Protein AF-A0A7S1AWU4-F1 (afdb_monomer)

Radius of gyration: 25.09 Å; Cα contacts (8 Å, |Δi|>4): 301; chains: 1; bounding box: 67×55×58 Å

Mean predicted aligned error: 9.2 Å

Secondary structure (DSSP, 8-state):
--PPPPSS---EEEEEE-S-SS---HHHHHHH--BB-PPPSSPPSB-SSSEEEEEETTEEEEEEETTEEEE--EEEEEETT-S-EEEPPPB----TTSTTHHHHHHHHHHHHHHHHHHSTTHHHHHHHHHHHHHT-SS--HHHHHHHHHHHHHSEETTEESS-STT-HHHHHHHHHTSTTTTT---GGGGGG---PPPHHHHHHHHHHHTT---TT-

Solvent-accessible surface area (backbone atoms only — not comparable to full-atom values): 12608 Å² total; per-residue (Å²): 136,90,68,82,78,77,93,77,90,67,58,78,45,77,50,75,44,64,68,52,97,62,94,66,54,63,66,56,45,69,74,70,44,43,33,37,41,75,86,72,91,65,75,73,68,42,66,88,61,74,44,28,33,29,57,56,98,88,41,64,44,35,39,33,48,92,92,43,40,27,29,39,56,40,46,40,41,34,36,66,99,48,95,63,67,47,66,69,73,56,43,38,64,83,48,88,83,45,96,57,26,71,62,30,46,56,49,27,54,52,53,44,52,52,52,55,61,69,33,85,61,38,38,46,54,51,27,47,55,50,39,44,75,74,62,20,64,45,70,52,75,66,56,32,50,52,19,20,46,8,17,53,47,1,32,40,96,92,44,72,62,82,55,38,72,70,24,60,66,14,23,51,50,36,47,64,68,29,56,78,58,68,68,74,46,56,85,84,43,59,84,38,60,56,58,79,78,52,70,67,60,52,50,52,51,49,40,57,75,68,65,66,71,70,92,88,113

pLDDT: mean 86.57, std 9.68, range [37.72, 96.62]

Nearest PDB structures (foldseek):
  7zf2-assembly1_F  TM=3.593E-01  e=5.712E+00  Mycobacterium tuberculosis
  7q4u-assembly1_F  TM=3.335E-01  e=6.454E+00  Mycobacterium tuberculosis H37Rv

Foldseek 3Di:
DPDDDDDDDWDKDKDKDFQDQDQDDPVCCLVRFLEFDDPDPDDFPADPDQKTFDDDPRGTQWIDHPNTITGRMWMWMDTPPDPDIDTDQRDHQDDPPDPCNVVSVVVSVVSNVVCVLPPLCNLLVVLLVVLLVPAFVADDPVLSVQLSVCQQQCDDPHDHHPRHHRNPVSNVCSSCVPCLRVVVDPPVSVVGHDHDDDPVNVVVVVCVVVVPDDPVD

Sequence (217 aa):
NDGAPSQGIYTLSVTTEPAFDALPDASSVLEHLTIGASPPKSNCSLCDGEVKAFSEAGVFSIFEVNGTFYRNVESRARLTGVPNSFRNPPVYVKDTEDLHAGNQATREVATLLDHLFRHPNTPVFVAKRLIQRLVTSNPSPGYIRAVGQAFRSGQYNGTVYSGSYGDLGATIAAILLHPEAQGSASAEHAMYNGALREPMVKVIHMMRAMEYKDALA

Organism: Noctiluca scintillans (NCBI:txid2966)

InterPro domains:
  IPR014917 Protein of unknown function DUF1800 [PF08811] (103-210)

Structure (mmCIF, N/CA/C/O backbone):
data_AF-A0A7S1AWU4-F1
#
_entry.id   AF-A0A7S1AWU4-F1
#
loop_
_atom_site.group_PDB
_atom_site.id
_atom_site.type_symbol
_atom_site.label_atom_id
_atom_site.label_alt_id
_atom_site.label_comp_id
_atom_site.label_asym_id
_atom_site.label_entity_id
_atom_site.label_seq_id
_atom_site.pdbx_PDB_ins_code
_atom_site.Cartn_x
_atom_site.Cartn_y
_atom_site.Cartn_z
_atom_site.occupancy
_atom_site.B_iso_or_equiv
_atom_site.auth_seq_id
_atom_site.auth_comp_id
_atom_site.auth_asym_id
_atom_site.auth_atom_id
_atom_site.pdbx_PDB_model_num
ATOM 1 N N . ASN A 1 1 ? 1.551 19.479 -3.569 1.00 37.72 1 ASN A N 1
ATOM 2 C CA . ASN A 1 1 ? 2.863 19.988 -3.109 1.00 37.72 1 ASN A CA 1
ATOM 3 C C . ASN A 1 1 ? 3.374 18.975 -2.107 1.00 37.72 1 ASN A C 1
ATOM 5 O O . ASN A 1 1 ? 3.207 19.167 -0.913 1.00 37.72 1 ASN A O 1
ATOM 9 N N . ASP A 1 2 ? 3.921 17.867 -2.606 1.00 46.41 2 ASP A N 1
ATOM 10 C CA . ASP A 1 2 ? 4.127 16.635 -1.822 1.00 46.41 2 ASP A CA 1
ATOM 11 C C . ASP A 1 2 ? 5.613 16.449 -1.470 1.00 46.41 2 ASP A C 1
ATOM 13 O O . ASP A 1 2 ? 6.142 15.339 -1.449 1.00 46.41 2 ASP A O 1
ATOM 17 N N . GLY A 1 3 ? 6.319 17.565 -1.272 1.00 58.78 3 GLY A N 1
ATOM 18 C CA . GLY A 1 3 ? 7.721 17.564 -0.869 1.00 58.78 3 GLY A CA 1
ATOM 19 C C . GLY A 1 3 ? 7.871 17.249 0.617 1.00 58.78 3 GLY A C 1
ATOM 20 O O . GLY A 1 3 ? 6.981 17.543 1.416 1.00 58.78 3 GLY A O 1
ATOM 21 N N . ALA A 1 4 ? 9.015 16.675 0.995 1.00 67.06 4 ALA A N 1
ATOM 22 C CA . ALA A 1 4 ? 9.383 16.578 2.402 1.00 67.06 4 ALA A CA 1
ATOM 23 C C . ALA A 1 4 ? 9.403 17.991 3.024 1.00 67.06 4 ALA A C 1
ATOM 25 O O . ALA A 1 4 ? 9.870 18.928 2.365 1.00 67.06 4 ALA A O 1
ATOM 26 N N . PRO A 1 5 ? 8.892 18.172 4.256 1.00 73.12 5 PRO A N 1
ATOM 27 C CA . PRO A 1 5 ? 8.985 19.455 4.941 1.00 73.12 5 PRO A CA 1
ATOM 28 C C . PRO A 1 5 ? 10.458 19.861 5.111 1.00 73.12 5 PRO A C 1
ATOM 30 O O . PRO A 1 5 ? 11.349 19.008 5.139 1.00 73.12 5 PRO A O 1
ATOM 33 N N . SER A 1 6 ? 10.720 21.166 5.219 1.00 81.62 6 SER A N 1
ATOM 34 C CA . SER A 1 6 ? 12.061 21.679 5.517 1.00 81.62 6 SER A CA 1
ATOM 35 C C . SER A 1 6 ? 12.614 21.038 6.791 1.00 81.62 6 SER A C 1
ATOM 37 O O . SER A 1 6 ? 11.873 20.767 7.730 1.00 81.62 6 SER A O 1
ATOM 39 N N . GLN A 1 7 ? 13.922 20.814 6.862 1.00 83.06 7 GLN A N 1
ATOM 40 C CA . GLN A 1 7 ? 14.524 20.303 8.090 1.00 83.06 7 GLN A CA 1
ATOM 41 C C . GLN A 1 7 ? 14.285 21.296 9.241 1.00 83.06 7 GLN A C 1
ATOM 43 O O . GLN A 1 7 ? 14.592 22.479 9.114 1.00 83.06 7 GLN A O 1
ATOM 48 N N . GLY A 1 8 ? 13.728 20.824 10.358 1.00 86.19 8 GLY A N 1
ATOM 49 C CA . GLY A 1 8 ? 13.376 21.682 11.486 1.00 86.19 8 GLY A CA 1
ATOM 50 C C . GLY A 1 8 ? 12.692 20.931 12.625 1.00 86.19 8 GLY A C 1
ATOM 51 O O . GLY A 1 8 ? 12.428 19.731 12.529 1.00 86.19 8 GLY A O 1
ATOM 52 N N . ILE A 1 9 ? 12.420 21.651 13.714 1.00 86.12 9 ILE A N 1
ATOM 53 C CA . ILE A 1 9 ? 11.651 21.153 14.858 1.00 86.12 9 ILE A CA 1
ATOM 54 C C . ILE A 1 9 ? 10.185 21.515 14.631 1.00 86.12 9 ILE A C 1
ATOM 56 O O . ILE A 1 9 ? 9.857 22.679 14.415 1.00 86.12 9 ILE A O 1
ATOM 60 N N . TYR A 1 10 ? 9.313 20.515 14.712 1.00 86.38 10 TYR A N 1
ATOM 61 C CA . TYR A 1 10 ? 7.875 20.671 14.534 1.00 86.38 10 TYR A CA 1
ATOM 62 C C . TYR A 1 10 ? 7.146 20.269 15.811 1.00 86.38 10 TYR A C 1
ATOM 64 O O . TYR A 1 10 ? 7.436 19.226 16.397 1.00 86.38 10 TYR A O 1
ATOM 72 N N . THR A 1 11 ? 6.177 21.078 16.236 1.00 89.50 11 THR A N 1
ATOM 73 C CA . THR A 1 11 ? 5.289 20.716 17.344 1.00 89.50 11 THR A CA 1
ATOM 74 C C . THR A 1 11 ? 4.239 19.726 16.851 1.00 89.50 11 THR A C 1
ATOM 76 O O . THR A 1 11 ? 3.590 19.961 15.830 1.00 89.50 11 THR A O 1
ATOM 79 N N . LEU A 1 12 ? 4.072 18.621 17.577 1.00 88.69 12 LEU A N 1
ATOM 80 C CA . LEU A 1 12 ? 3.041 17.623 17.313 1.00 88.69 12 LEU A CA 1
ATOM 81 C C . LEU A 1 12 ? 1.775 17.961 18.106 1.00 88.69 12 LEU A C 1
ATOM 83 O O . LEU A 1 12 ? 1.833 18.150 19.318 1.00 88.69 12 LEU A O 1
ATOM 87 N N . SER A 1 13 ? 0.633 17.986 17.427 1.00 88.94 13 SER A N 1
ATOM 88 C CA . SER A 1 13 ? -0.696 18.054 18.038 1.00 88.94 13 SER A CA 1
ATOM 89 C C . SER A 1 13 ? -1.460 16.770 17.725 1.00 88.94 13 SER A C 1
ATOM 91 O O . SER A 1 13 ? -1.401 16.273 16.600 1.00 88.94 13 SER A O 1
ATOM 93 N N . VAL A 1 14 ? -2.151 16.208 18.716 1.00 89.00 14 VAL A N 1
ATOM 94 C CA . VAL A 1 14 ? -2.973 15.004 18.545 1.00 89.00 14 VAL A CA 1
ATOM 95 C C . VAL A 1 14 ? -4.411 15.364 18.881 1.00 89.00 14 VAL A C 1
ATOM 97 O O . VAL A 1 14 ? -4.702 15.733 20.016 1.00 89.00 14 VAL A O 1
ATOM 100 N N . THR A 1 15 ? -5.301 15.261 17.899 1.00 89.88 15 THR A N 1
ATOM 101 C CA . THR A 1 15 ? -6.748 15.400 18.101 1.00 89.88 15 THR A CA 1
ATOM 102 C C . THR A 1 15 ? -7.384 14.019 18.098 1.00 89.88 15 THR A C 1
ATOM 104 O O . THR A 1 15 ? -6.947 13.141 17.354 1.00 89.88 15 THR A O 1
ATOM 107 N N . THR A 1 16 ? -8.370 13.801 18.967 1.00 89.81 16 THR A N 1
ATOM 108 C CA . THR A 1 16 ? -9.115 12.540 19.068 1.00 89.81 16 THR A CA 1
ATOM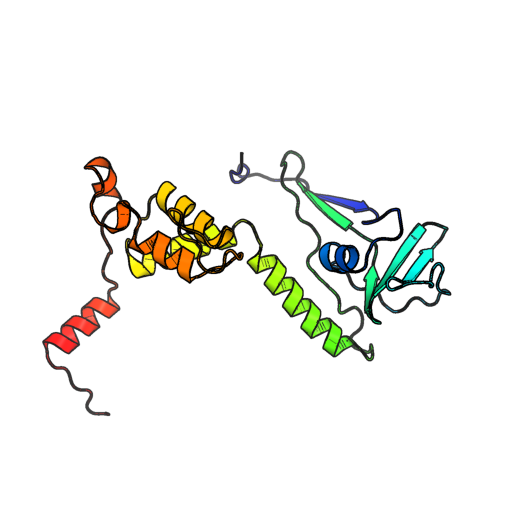 109 C C . THR A 1 16 ? -10.598 12.856 18.995 1.00 89.81 16 THR A C 1
ATOM 111 O O . THR A 1 16 ? -11.101 13.593 19.838 1.00 89.81 16 THR A O 1
ATOM 114 N N . GLU A 1 17 ? -11.269 12.316 17.986 1.00 90.50 17 GLU A N 1
ATOM 115 C CA . GLU A 1 17 ? -12.674 12.578 17.660 1.00 90.50 17 GLU A CA 1
ATOM 116 C C . GLU A 1 17 ? -13.379 11.242 17.353 1.00 90.50 17 GLU A C 1
ATOM 118 O O . GLU A 1 17 ? -12.697 10.258 17.033 1.00 90.50 17 GLU A O 1
ATOM 123 N N . PRO A 1 18 ? -14.714 11.148 17.485 1.00 90.31 18 PRO A N 1
ATOM 124 C CA . PRO A 1 18 ? -15.446 9.981 17.003 1.00 90.31 18 PRO A CA 1
ATOM 125 C C . PRO A 1 18 ? -15.285 9.856 15.484 1.00 90.31 18 PRO A C 1
ATOM 127 O O . PRO A 1 18 ? -15.273 10.851 14.765 1.00 90.31 18 PRO A O 1
ATOM 130 N N . ALA A 1 19 ? -15.134 8.628 14.988 1.00 89.94 19 ALA A N 1
ATOM 131 C CA . ALA A 1 19 ? -15.022 8.388 13.549 1.00 89.94 19 ALA A CA 1
ATOM 132 C C . ALA A 1 19 ? -16.390 8.456 12.847 1.00 89.94 19 ALA A C 1
ATOM 134 O O . ALA A 1 19 ? -16.461 8.799 11.670 1.00 89.94 19 ALA A O 1
ATOM 135 N N . PHE A 1 20 ? -17.464 8.140 13.574 1.00 92.00 20 PHE A N 1
ATOM 136 C CA . PHE A 1 20 ? -18.841 8.191 13.098 1.00 92.00 20 PHE A CA 1
ATOM 137 C C . PHE A 1 20 ? -19.762 8.824 14.141 1.00 92.00 20 PHE A C 1
ATOM 139 O O . PHE A 1 20 ? -19.743 8.431 15.308 1.00 92.00 20 PHE A O 1
ATOM 146 N N . ASP A 1 21 ? -20.619 9.745 13.703 1.00 89.38 21 ASP A N 1
ATOM 147 C CA . ASP A 1 21 ? -21.666 10.350 14.541 1.00 89.38 21 ASP A CA 1
ATOM 148 C C . ASP A 1 21 ? -23.005 9.591 14.461 1.00 89.38 21 ASP A C 1
ATOM 150 O O . ASP A 1 21 ? -23.875 9.747 15.316 1.00 89.38 21 ASP A O 1
ATOM 154 N N . ALA A 1 22 ? -23.171 8.750 13.438 1.00 90.12 22 ALA A N 1
ATOM 155 C CA . ALA A 1 22 ? -24.359 7.937 13.182 1.00 90.12 22 ALA A CA 1
ATOM 156 C C . ALA A 1 22 ? -23.976 6.462 13.008 1.00 90.12 22 ALA A C 1
ATOM 158 O O . ALA A 1 22 ? -22.798 6.150 12.849 1.00 90.12 22 ALA A O 1
ATOM 159 N N . LEU A 1 23 ? -24.966 5.563 13.025 1.00 89.69 23 LEU A N 1
ATOM 160 C CA . LEU A 1 23 ? -24.745 4.134 12.790 1.00 89.69 23 LEU A CA 1
ATOM 161 C C . LEU A 1 23 ? -24.233 3.911 11.348 1.00 89.69 23 LEU A C 1
ATOM 163 O O . LEU A 1 23 ? -24.968 4.224 10.410 1.00 89.69 23 LEU A O 1
ATOM 167 N N . PRO A 1 24 ? -22.999 3.410 11.159 1.00 91.69 24 PRO A N 1
ATOM 168 C CA . PRO A 1 24 ? -22.431 3.156 9.836 1.00 91.69 24 PRO A CA 1
ATOM 169 C C . PRO A 1 24 ? -22.784 1.757 9.305 1.00 91.69 24 PRO A C 1
ATOM 171 O O . PRO A 1 24 ? -23.163 0.867 10.067 1.00 91.69 24 PRO A O 1
ATOM 174 N N . ASP A 1 25 ? -22.561 1.541 8.006 1.00 92.94 25 ASP A N 1
ATOM 175 C CA . ASP A 1 25 ? -22.618 0.213 7.388 1.00 92.94 25 ASP A CA 1
ATOM 176 C C . ASP A 1 25 ? -21.418 -0.656 7.804 1.00 92.94 25 ASP A C 1
ATOM 178 O O . ASP A 1 25 ? -20.329 -0.154 8.113 1.00 92.94 25 ASP A O 1
ATOM 182 N N . ALA A 1 26 ? -21.576 -1.983 7.745 1.00 88.81 26 ALA A N 1
ATOM 183 C CA . ALA A 1 26 ? -20.532 -2.929 8.146 1.00 88.81 26 ALA A CA 1
ATOM 184 C C . ALA A 1 26 ? -19.221 -2.745 7.357 1.00 88.81 26 ALA A C 1
ATOM 186 O O . ALA A 1 26 ? -18.135 -2.816 7.932 1.00 88.81 26 ALA A O 1
ATOM 187 N N . SER A 1 27 ? -19.298 -2.449 6.055 1.00 88.88 27 SER A N 1
ATOM 188 C CA . SER A 1 27 ? -18.116 -2.165 5.229 1.00 88.88 27 SER A CA 1
ATOM 189 C C . SER A 1 27 ? -17.384 -0.901 5.676 1.00 88.88 27 SER A C 1
ATOM 191 O O . SER A 1 27 ? -16.158 -0.903 5.760 1.00 88.88 27 SER A O 1
ATOM 193 N N . SER A 1 28 ? -18.120 0.157 6.025 1.00 89.62 28 SER A N 1
ATOM 194 C CA . SER A 1 28 ? -17.541 1.422 6.484 1.00 89.62 28 SER A CA 1
ATOM 195 C C . SER A 1 28 ? -16.856 1.277 7.841 1.00 89.62 28 SER A C 1
ATOM 197 O O . SER A 1 28 ? -15.797 1.867 8.053 1.00 89.62 28 SER A O 1
ATOM 199 N N . VAL A 1 29 ? -17.405 0.449 8.739 1.00 88.19 29 VAL A N 1
ATOM 200 C CA . VAL A 1 29 ? -16.736 0.084 9.999 1.00 88.19 29 VAL A CA 1
ATOM 201 C C . VAL A 1 29 ? -15.389 -0.572 9.721 1.00 88.19 29 VAL A C 1
ATOM 203 O O . VAL A 1 29 ? -14.376 -0.140 10.267 1.00 88.19 29 VAL A O 1
ATOM 206 N N . LEU A 1 30 ? -15.369 -1.588 8.855 1.00 85.50 30 LEU A N 1
ATOM 207 C CA . LEU A 1 30 ? -14.158 -2.348 8.546 1.00 85.50 30 LEU A CA 1
ATOM 208 C C . LEU A 1 30 ? -13.095 -1.507 7.826 1.00 85.50 30 LEU A C 1
ATOM 210 O O . LEU A 1 30 ? -11.904 -1.740 8.023 1.00 85.50 30 LEU A O 1
ATOM 214 N N . GLU A 1 31 ? -13.508 -0.532 7.017 1.00 84.12 31 GLU A N 1
ATOM 215 C CA . GLU A 1 31 ? -12.594 0.349 6.284 1.00 84.12 31 GLU A CA 1
ATOM 216 C C . GLU A 1 31 ? -12.009 1.467 7.162 1.00 84.12 31 GLU A C 1
ATOM 218 O O . GLU A 1 31 ? -10.824 1.790 7.052 1.00 84.12 31 GLU A O 1
ATOM 223 N N . HIS A 1 32 ? -12.816 2.067 8.044 1.00 85.75 32 HIS A N 1
ATOM 224 C CA . HIS A 1 32 ? -12.413 3.265 8.785 1.00 85.75 32 HIS A CA 1
ATOM 225 C C . HIS A 1 32 ? -11.985 3.006 10.233 1.00 85.75 32 HIS A C 1
ATOM 227 O O . HIS A 1 32 ? -11.172 3.776 10.758 1.00 85.75 32 HIS A O 1
ATOM 233 N N . LEU A 1 33 ? -12.488 1.954 10.892 1.00 89.00 33 LEU A N 1
ATOM 234 C CA . LEU A 1 33 ? -12.141 1.649 12.282 1.00 89.00 33 LEU A CA 1
ATOM 235 C C . LEU A 1 33 ? -10.980 0.663 12.358 1.00 89.00 33 LEU A C 1
ATOM 237 O O . LEU A 1 33 ? -11.105 -0.547 12.173 1.00 89.00 33 LEU A O 1
ATOM 241 N N . THR A 1 34 ? -9.820 1.201 12.711 1.00 85.00 34 THR A N 1
ATOM 242 C CA . THR A 1 34 ? -8.577 0.437 12.833 1.00 85.00 34 THR A CA 1
ATOM 243 C C . THR A 1 34 ? -8.249 0.061 14.279 1.00 85.00 34 THR A C 1
ATOM 245 O O . THR A 1 34 ? -7.287 -0.658 14.526 1.00 85.00 34 THR A O 1
ATOM 248 N N . ILE A 1 35 ? -9.044 0.515 15.251 1.00 87.88 35 ILE A N 1
ATOM 249 C CA . ILE A 1 35 ? -8.793 0.306 16.680 1.00 87.88 35 ILE A CA 1
ATOM 250 C C . ILE A 1 35 ? -9.835 -0.662 17.239 1.00 87.88 35 ILE A C 1
ATOM 252 O O . ILE A 1 35 ? -11.027 -0.366 17.228 1.00 87.88 35 ILE A O 1
ATOM 256 N N . GLY A 1 36 ? -9.382 -1.793 17.767 1.00 86.12 36 GLY A N 1
ATOM 257 C CA . GLY A 1 36 ? -10.207 -2.753 18.488 1.00 86.12 36 GLY A CA 1
ATOM 258 C C . GLY A 1 36 ? -10.615 -2.244 19.866 1.00 86.12 36 GLY A C 1
ATOM 259 O O . GLY A 1 36 ? -9.934 -1.415 20.485 1.00 86.12 36 GLY A O 1
ATOM 260 N N . ALA A 1 37 ? -11.736 -2.760 20.347 1.00 86.75 37 ALA A N 1
ATOM 261 C CA . ALA A 1 37 ? -12.237 -2.548 21.695 1.00 86.75 37 ALA A CA 1
ATOM 262 C C . ALA A 1 37 ? -12.447 -3.897 22.390 1.00 86.75 37 ALA A C 1
ATOM 264 O O . ALA A 1 37 ? -12.671 -4.912 21.738 1.00 86.75 37 ALA A O 1
ATOM 265 N N . SER A 1 38 ? -12.383 -3.907 23.719 1.00 84.38 38 SER A N 1
ATOM 266 C CA . SER A 1 38 ? -12.844 -5.057 24.500 1.00 84.38 38 SER A CA 1
ATOM 267 C C . SER A 1 38 ? -14.377 -5.101 24.509 1.00 84.38 38 SER A C 1
ATOM 269 O O . SER A 1 38 ? -15.006 -4.044 24.362 1.00 84.38 38 SER A O 1
ATOM 271 N N . PRO A 1 39 ? -14.990 -6.279 24.729 1.00 83.44 39 PRO A N 1
ATOM 272 C CA . PRO A 1 39 ? -16.435 -6.390 24.877 1.00 83.44 39 PRO A CA 1
ATOM 273 C C . PRO A 1 39 ? -16.953 -5.415 25.950 1.00 83.44 39 PRO A C 1
ATOM 275 O O . PRO A 1 39 ? -16.461 -5.431 27.087 1.00 83.44 39 PRO A O 1
ATOM 278 N N . PRO A 1 40 ? -17.911 -4.535 25.617 1.00 84.94 40 PRO A N 1
ATOM 279 C CA . PRO A 1 40 ? -18.451 -3.584 26.575 1.00 84.94 40 PRO A CA 1
ATOM 280 C C . PRO A 1 40 ? -19.230 -4.301 27.679 1.00 84.94 40 PRO A C 1
ATOM 282 O O . PRO A 1 40 ? -19.927 -5.285 27.445 1.00 84.94 40 PRO A O 1
ATOM 285 N N . LYS A 1 41 ? -19.139 -3.768 28.902 1.00 84.12 41 LYS A N 1
ATOM 286 C CA . LYS A 1 41 ? -19.959 -4.225 30.039 1.00 84.12 41 LYS A CA 1
ATOM 287 C C . LYS A 1 41 ? -21.385 -3.667 29.996 1.00 84.12 41 LYS A C 1
ATOM 289 O O . LYS A 1 41 ? -22.250 -4.161 30.711 1.00 84.12 41 LYS A O 1
ATOM 294 N N . SER A 1 42 ? -21.608 -2.603 29.225 1.00 82.44 42 SER A N 1
ATOM 295 C CA . SER A 1 42 ? -22.916 -1.979 29.047 1.00 82.44 42 SER A CA 1
ATOM 296 C C . SER A 1 42 ? -23.793 -2.790 28.095 1.00 82.44 42 SER A C 1
ATOM 298 O O . SER A 1 42 ? -23.305 -3.469 27.191 1.00 82.44 42 SER A O 1
ATOM 300 N N . ASN A 1 43 ? -25.109 -2.689 28.283 1.00 87.00 43 ASN A N 1
ATOM 301 C CA . ASN A 1 43 ? -26.060 -3.273 27.347 1.00 87.00 43 ASN A CA 1
ATOM 302 C C . ASN A 1 43 ? -25.948 -2.587 25.982 1.00 87.00 43 ASN A C 1
ATOM 304 O O . ASN A 1 43 ? -25.730 -1.377 25.882 1.00 87.00 43 ASN A O 1
ATOM 308 N N . CYS A 1 44 ? -26.134 -3.381 24.934 1.00 88.69 44 CYS A N 1
ATOM 309 C CA . CYS A 1 44 ? -26.155 -2.898 23.564 1.00 88.69 44 CYS A CA 1
ATOM 310 C C . CYS A 1 44 ? -27.281 -1.864 23.365 1.00 88.69 44 CYS A C 1
ATOM 312 O O . CYS A 1 44 ? -28.398 -2.049 23.849 1.00 88.69 44 CYS A O 1
ATOM 314 N N . SER A 1 45 ? -26.952 -0.743 22.713 1.00 88.88 45 SER A N 1
ATOM 315 C CA . SER A 1 45 ? -27.854 0.406 22.543 1.00 88.88 45 SER A CA 1
ATOM 316 C C . SER A 1 45 ? -28.681 0.293 21.262 1.00 88.88 45 SER A C 1
ATOM 318 O O . SER A 1 45 ? -29.885 0.526 21.292 1.00 88.88 45 SER A O 1
ATOM 320 N N . LEU A 1 46 ? -28.046 -0.102 20.155 1.00 89.62 46 LEU A N 1
ATOM 321 C CA . LEU A 1 46 ? -28.703 -0.471 18.900 1.00 89.62 46 LEU A CA 1
ATOM 322 C C . LEU A 1 46 ? -28.183 -1.833 18.457 1.00 89.62 46 LEU A C 1
ATOM 324 O O . LEU A 1 46 ? -27.002 -1.967 18.150 1.00 89.62 46 LEU A O 1
ATOM 328 N N . CYS A 1 47 ? -29.057 -2.834 18.439 1.00 87.38 47 CYS A N 1
ATOM 329 C CA . CYS A 1 47 ? -28.672 -4.229 18.194 1.00 87.38 47 CYS A CA 1
ATOM 330 C C . CYS A 1 47 ? -29.390 -4.847 16.993 1.00 87.38 47 CYS A C 1
ATOM 332 O O . CYS A 1 47 ? -29.114 -5.994 16.643 1.00 87.38 47 CYS A O 1
ATOM 334 N N . ASP A 1 48 ? -30.305 -4.096 16.382 1.00 80.44 48 ASP A N 1
ATOM 335 C CA . ASP A 1 48 ? -31.081 -4.531 15.232 1.00 80.44 48 ASP A CA 1
ATOM 336 C C . ASP A 1 48 ? -30.280 -4.241 13.959 1.00 80.44 48 ASP A C 1
ATOM 338 O O . ASP A 1 48 ? -30.326 -3.140 13.414 1.00 80.44 48 ASP A O 1
ATOM 342 N N . GLY A 1 49 ? -29.498 -5.224 13.511 1.00 84.19 49 GLY A N 1
ATOM 343 C CA . GLY A 1 49 ? -28.739 -5.132 12.265 1.00 84.19 49 GLY A CA 1
ATOM 344 C C . GLY A 1 49 ? -27.415 -5.888 12.284 1.00 84.19 49 GLY A C 1
ATOM 345 O O . GLY A 1 49 ? -27.063 -6.564 13.249 1.00 84.19 49 GLY A O 1
ATOM 346 N N . GLU A 1 50 ? -26.674 -5.763 11.182 1.00 88.12 50 GLU A N 1
ATOM 347 C CA . GLU A 1 50 ? -25.331 -6.342 11.037 1.00 88.12 50 GLU A CA 1
ATOM 348 C C . GLU A 1 50 ? -24.285 -5.628 11.903 1.00 88.12 50 GLU A C 1
ATOM 350 O O . GLU A 1 50 ? -23.325 -6.252 12.360 1.00 88.12 50 GLU A O 1
ATOM 355 N N . VAL A 1 51 ? -24.483 -4.327 12.141 1.00 92.12 51 VAL A N 1
ATOM 356 C CA . VAL A 1 51 ? -23.648 -3.504 13.018 1.00 92.12 51 VAL A CA 1
ATOM 357 C C . VAL A 1 51 ? -24.407 -3.254 14.309 1.00 92.12 51 VAL A C 1
ATOM 359 O O . VAL A 1 51 ? -25.459 -2.614 14.299 1.00 92.12 51 VAL A O 1
ATOM 362 N N . LYS A 1 52 ? -23.858 -3.718 15.431 1.00 91.88 52 LYS A N 1
ATOM 363 C CA . LYS A 1 52 ? -24.390 -3.363 16.751 1.00 91.88 52 LYS A CA 1
ATOM 364 C C . LYS A 1 52 ? -23.616 -2.183 17.310 1.00 91.88 52 LYS A C 1
ATOM 366 O O . LYS A 1 52 ? -22.394 -2.140 17.196 1.00 91.88 52 LYS A O 1
ATOM 371 N N . ALA A 1 53 ? -24.306 -1.240 17.935 1.00 92.81 53 ALA A N 1
ATOM 372 C CA . ALA A 1 53 ? -23.701 -0.057 18.523 1.00 92.81 53 ALA A CA 1
ATOM 373 C C . ALA A 1 53 ? -23.933 0.009 20.030 1.00 92.81 53 ALA A C 1
ATOM 375 O O . ALA A 1 53 ? -25.026 -0.254 20.544 1.00 92.81 53 ALA A O 1
ATOM 376 N N . PHE A 1 54 ? -22.885 0.420 20.728 1.00 92.69 54 PHE A N 1
ATOM 377 C CA . PHE A 1 54 ? -22.874 0.653 22.160 1.00 92.69 54 PHE A CA 1
ATOM 378 C C . PHE A 1 54 ? -22.575 2.124 22.395 1.00 92.69 54 PHE A C 1
ATOM 380 O O . PHE A 1 54 ? -21.587 2.657 21.880 1.00 92.69 54 PHE A O 1
ATOM 387 N N . SER A 1 55 ? -23.440 2.771 23.167 1.00 90.94 55 SER A N 1
ATOM 388 C CA . SER A 1 55 ? -23.317 4.186 23.482 1.00 90.94 55 SER A CA 1
ATOM 389 C C . SER A 1 55 ? -22.938 4.393 24.940 1.00 90.94 55 SER A C 1
ATOM 391 O O . SER A 1 55 ? -23.425 3.707 25.839 1.00 90.94 55 SER A O 1
ATOM 393 N N . GLU A 1 56 ? -22.099 5.393 25.181 1.00 86.56 56 GLU A N 1
ATOM 394 C CA . GLU A 1 56 ? -21.753 5.878 26.512 1.00 86.56 56 GLU A CA 1
ATOM 395 C C . GLU A 1 56 ? -22.093 7.369 26.575 1.00 86.56 56 GLU A C 1
ATOM 397 O O . GLU A 1 56 ? -21.743 8.129 25.675 1.00 86.56 56 GLU A O 1
ATOM 402 N N . ALA A 1 57 ? -22.858 7.782 27.590 1.00 83.62 57 ALA A N 1
ATOM 403 C CA . ALA A 1 57 ? -23.352 9.159 27.729 1.00 83.62 57 ALA A CA 1
ATOM 404 C C . ALA A 1 57 ? -24.069 9.723 26.475 1.00 83.62 57 ALA A C 1
ATOM 406 O O . ALA A 1 57 ? -24.021 10.921 26.209 1.00 83.62 57 ALA A O 1
ATOM 407 N N . GLY A 1 58 ? -24.750 8.864 25.706 1.00 81.38 58 GLY A N 1
ATOM 408 C CA . GLY A 1 58 ? -25.498 9.256 24.503 1.00 81.38 58 GLY A CA 1
ATOM 409 C C . GLY A 1 58 ? -24.670 9.344 23.216 1.00 81.38 58 GLY A C 1
ATOM 410 O O . GLY A 1 58 ? -25.232 9.663 22.174 1.00 81.38 58 GLY A O 1
ATOM 411 N N . VAL A 1 59 ? -23.374 9.023 23.261 1.00 86.44 59 VAL A N 1
ATOM 412 C CA . VAL A 1 59 ? -22.474 9.015 22.096 1.00 86.44 59 VAL A CA 1
ATOM 413 C C . VAL A 1 59 ? -22.061 7.581 21.772 1.00 86.44 59 VAL A C 1
ATOM 415 O O . VAL A 1 59 ? -21.737 6.818 22.682 1.00 86.44 59 VAL A O 1
ATOM 418 N N . PHE A 1 60 ? -22.050 7.203 20.489 1.00 90.19 60 PHE A N 1
ATOM 419 C CA . PHE A 1 60 ? -21.567 5.887 20.058 1.00 90.19 60 PHE A CA 1
ATOM 420 C C . PHE A 1 60 ? -20.078 5.733 20.372 1.00 90.19 60 PHE A C 1
ATOM 422 O O . PHE A 1 60 ? -19.249 6.467 19.836 1.00 90.19 60 PHE A O 1
ATOM 429 N N . SER A 1 61 ? -19.729 4.769 21.222 1.00 90.31 61 SER A N 1
ATOM 430 C CA . SER A 1 61 ? -18.351 4.535 21.661 1.00 90.31 61 SER A CA 1
ATOM 431 C C . SER A 1 61 ? -17.742 3.283 21.034 1.00 90.31 61 SER A C 1
ATOM 433 O O . SER A 1 61 ? -16.550 3.276 20.709 1.00 90.31 61 SER A O 1
ATOM 435 N N . ILE A 1 62 ? -18.540 2.229 20.840 1.00 92.75 62 ILE A N 1
ATOM 436 C CA . ILE A 1 62 ? -18.093 0.935 20.312 1.00 92.75 62 ILE A CA 1
ATOM 437 C C . ILE A 1 62 ? -19.095 0.420 19.277 1.00 92.75 62 ILE A C 1
ATOM 439 O O . ILE A 1 62 ? -20.306 0.487 19.487 1.00 92.75 62 ILE A O 1
ATOM 443 N N . PHE A 1 63 ? -18.576 -0.145 18.189 1.00 93.44 63 PHE A N 1
ATOM 444 C CA . PHE A 1 63 ? -19.348 -0.895 17.201 1.00 93.44 63 PHE A CA 1
ATOM 445 C C . PHE A 1 63 ? -18.918 -2.362 17.185 1.00 93.44 63 PHE A C 1
ATOM 447 O O . PHE A 1 63 ? -17.735 -2.662 17.316 1.00 93.44 63 PHE A O 1
ATOM 454 N N . GLU A 1 64 ? -19.859 -3.281 17.005 1.00 90.38 64 GLU A N 1
ATOM 455 C CA . GLU A 1 64 ? -19.606 -4.712 16.834 1.00 90.38 64 GLU A CA 1
ATOM 456 C C . GLU A 1 64 ? -20.012 -5.146 15.426 1.00 90.38 64 GLU A C 1
ATOM 458 O O . GLU A 1 64 ? -21.129 -4.868 14.988 1.00 90.38 64 GLU A O 1
ATOM 463 N N . VAL A 1 65 ? -19.120 -5.871 14.747 1.00 89.44 65 VAL A N 1
ATOM 464 C CA . VAL A 1 65 ? -19.383 -6.520 13.455 1.00 89.44 65 VAL A CA 1
ATOM 465 C C . VAL A 1 65 ? -18.884 -7.959 13.528 1.00 89.44 65 VAL A C 1
ATOM 467 O O . VAL A 1 65 ? -17.703 -8.197 13.791 1.00 89.44 65 VAL A O 1
ATOM 470 N N . ASN A 1 66 ? -19.772 -8.933 13.301 1.00 83.81 66 ASN A N 1
ATOM 471 C CA . ASN A 1 66 ? -19.446 -10.367 13.310 1.00 83.81 66 ASN A CA 1
ATOM 472 C C . ASN A 1 66 ? -18.658 -10.817 14.563 1.00 83.81 66 ASN A C 1
ATOM 474 O O . ASN A 1 66 ? -17.662 -11.536 14.454 1.00 83.81 66 ASN A O 1
ATOM 478 N N . GLY A 1 67 ? -19.061 -10.342 15.749 1.00 79.88 67 GLY A N 1
ATOM 479 C CA . GLY A 1 67 ? -18.420 -10.669 17.031 1.00 79.88 67 GLY A CA 1
ATOM 480 C C . GLY A 1 67 ? -17.069 -9.986 17.282 1.00 79.88 67 GLY A C 1
ATOM 481 O O . GLY A 1 67 ? -16.369 -10.344 18.223 1.00 79.88 67 GLY A O 1
ATOM 482 N N . THR A 1 68 ? -16.670 -9.024 16.444 1.00 82.38 68 THR A N 1
ATOM 483 C CA . THR A 1 68 ? -15.462 -8.205 16.642 1.00 82.38 68 THR A CA 1
ATOM 484 C C . THR A 1 68 ? -15.857 -6.790 17.039 1.00 82.38 68 THR A C 1
ATOM 486 O O . THR A 1 68 ? -16.701 -6.189 16.379 1.00 82.38 68 THR A O 1
ATOM 489 N N . PHE A 1 69 ? -15.233 -6.252 18.087 1.00 88.69 69 PHE A N 1
ATOM 490 C CA . PHE A 1 69 ? -15.541 -4.929 18.625 1.00 88.69 69 PHE A CA 1
ATOM 491 C C . PHE A 1 69 ? -14.513 -3.887 18.172 1.00 88.69 69 PHE A C 1
ATOM 493 O O . PHE A 1 69 ? -13.302 -4.098 18.259 1.00 88.69 69 PHE A O 1
ATOM 500 N N . TYR A 1 70 ? -15.007 -2.734 17.737 1.00 90.31 70 TYR A N 1
ATOM 501 C CA . TYR A 1 70 ? -14.243 -1.614 17.206 1.00 90.31 70 TYR A CA 1
ATOM 502 C C . TYR A 1 70 ? -14.535 -0.361 18.016 1.00 90.31 70 TYR A C 1
ATOM 504 O O . TYR A 1 70 ? -15.691 -0.038 18.287 1.00 90.31 70 TYR A O 1
ATOM 512 N N . ARG A 1 71 ? -13.491 0.381 18.382 1.00 91.38 71 ARG A N 1
ATOM 513 C CA . ARG A 1 71 ? -13.647 1.662 19.066 1.00 91.38 71 ARG A CA 1
ATOM 514 C C . ARG A 1 71 ? -13.986 2.741 18.044 1.00 91.38 71 ARG A C 1
ATOM 516 O O . ARG A 1 71 ? -13.246 2.918 17.078 1.00 91.38 71 ARG A O 1
ATOM 523 N N . ASN A 1 72 ? -15.052 3.496 18.288 1.00 92.06 72 ASN A N 1
ATOM 524 C CA . ASN A 1 72 ? -15.440 4.640 17.468 1.00 92.06 72 ASN A CA 1
ATOM 525 C C . ASN A 1 72 ? -14.525 5.841 17.748 1.00 92.06 72 ASN A C 1
ATOM 527 O O . ASN A 1 72 ? -14.921 6.812 18.386 1.00 92.06 72 ASN A O 1
ATOM 531 N N . VAL A 1 73 ? -13.258 5.739 17.350 1.00 89.94 73 VAL A N 1
ATOM 532 C CA . VAL A 1 73 ? -12.259 6.781 17.583 1.00 89.94 73 VAL A CA 1
ATOM 533 C C . VAL A 1 73 ? -11.332 6.915 16.388 1.00 89.94 73 VAL A C 1
ATOM 535 O O . VAL A 1 73 ? -10.687 5.959 15.961 1.00 89.94 73 VAL A O 1
ATOM 538 N N . GLU A 1 74 ? -11.168 8.153 15.949 1.00 88.31 74 GLU A N 1
ATOM 539 C CA . GLU A 1 74 ? -10.100 8.599 15.080 1.00 88.31 74 GLU A CA 1
ATOM 540 C C . GLU A 1 74 ? -9.164 9.518 15.871 1.00 88.31 74 GLU A C 1
ATOM 542 O O . GLU A 1 74 ? -9.538 10.631 16.242 1.00 88.31 74 GLU A O 1
ATOM 547 N N . SER A 1 75 ? -7.919 9.084 16.100 1.00 86.94 75 SER A N 1
ATOM 548 C CA . SER A 1 75 ? -6.862 10.014 16.507 1.00 86.94 75 SER A CA 1
ATOM 549 C C . SER A 1 75 ? -6.008 10.385 15.307 1.00 86.94 75 SER A C 1
ATOM 551 O O . SER A 1 75 ? -5.565 9.523 14.537 1.00 86.94 75 SER A O 1
ATOM 553 N N . ARG A 1 76 ? -5.771 11.684 15.154 1.00 88.00 76 ARG A N 1
ATOM 554 C CA . ARG A 1 76 ? -4.971 12.237 14.073 1.00 88.00 76 ARG A CA 1
ATOM 555 C C . ARG A 1 76 ? -3.865 13.094 14.645 1.00 88.00 76 ARG A C 1
ATOM 557 O O . ARG A 1 76 ? -4.104 14.074 15.346 1.00 88.00 76 ARG A O 1
ATOM 564 N N . ALA A 1 77 ? -2.645 12.725 14.296 1.00 87.75 77 ALA A N 1
ATOM 565 C CA . ALA A 1 77 ? -1.463 13.467 14.666 1.00 87.75 77 ALA A CA 1
ATOM 566 C C . ALA A 1 77 ? -1.108 14.439 13.531 1.00 87.75 77 ALA A C 1
ATOM 568 O O . ALA A 1 77 ? -0.929 14.036 12.375 1.00 87.75 77 ALA A O 1
ATOM 569 N N . ARG A 1 78 ? -1.057 15.733 13.852 1.00 88.31 78 ARG A N 1
ATOM 570 C CA . ARG A 1 78 ? -0.743 16.829 12.928 1.00 88.31 78 ARG A CA 1
ATOM 571 C C . ARG A 1 78 ? 0.483 17.579 13.420 1.00 88.31 78 ARG A C 1
ATOM 573 O O . ARG A 1 78 ? 0.554 17.965 14.586 1.00 88.31 78 ARG A O 1
ATOM 580 N N . LEU A 1 79 ? 1.427 17.814 12.517 1.00 87.69 79 LEU A N 1
ATOM 581 C CA . LEU A 1 79 ? 2.549 18.709 12.770 1.00 87.69 79 LEU A CA 1
ATOM 582 C C . LEU A 1 79 ? 2.115 20.146 12.463 1.00 87.69 79 LEU A C 1
ATOM 584 O O . LEU A 1 79 ? 1.562 20.414 11.396 1.00 87.69 79 LEU A O 1
ATOM 588 N N . THR A 1 80 ? 2.359 21.077 13.384 1.00 83.44 80 THR A N 1
ATOM 589 C CA . THR A 1 80 ? 2.004 22.489 13.191 1.00 83.44 80 THR A CA 1
ATOM 590 C C . THR A 1 80 ? 2.705 23.053 11.952 1.00 83.44 80 THR A C 1
ATOM 592 O O . THR A 1 80 ? 3.925 22.963 11.828 1.00 83.44 80 THR A O 1
ATOM 595 N N . GLY A 1 81 ? 1.936 23.634 11.025 1.00 79.31 81 GLY A N 1
ATOM 596 C CA . GLY A 1 81 ? 2.459 24.227 9.787 1.00 79.31 81 GLY A CA 1
ATOM 597 C C . GLY A 1 81 ? 2.754 23.236 8.652 1.00 79.31 81 GLY A C 1
ATOM 598 O O . GLY A 1 81 ? 3.202 23.663 7.591 1.00 79.31 81 GLY A O 1
ATOM 599 N N . VAL A 1 82 ? 2.480 21.938 8.831 1.00 82.12 82 VAL A N 1
ATOM 600 C CA . VAL A 1 82 ? 2.619 20.914 7.782 1.00 82.12 82 VAL A CA 1
ATOM 601 C C . VAL A 1 82 ? 1.227 20.367 7.433 1.00 82.12 82 VAL A C 1
ATOM 603 O O . VAL A 1 82 ? 0.474 20.013 8.337 1.00 82.12 82 VAL A O 1
ATOM 606 N N . PRO A 1 83 ? 0.855 20.266 6.142 1.00 80.50 83 PRO A N 1
ATOM 607 C CA . PRO A 1 83 ? -0.483 19.810 5.745 1.00 80.50 83 PRO A CA 1
ATOM 608 C C . PRO A 1 83 ? -0.707 18.307 5.975 1.00 80.50 83 PRO A C 1
ATOM 610 O O . PRO A 1 83 ? -1.845 17.838 5.992 1.00 80.50 83 PRO A O 1
ATOM 613 N N . ASN A 1 84 ? 0.371 17.541 6.145 1.00 78.81 84 ASN A N 1
ATOM 614 C CA . ASN A 1 84 ? 0.310 16.093 6.272 1.00 78.81 84 ASN A CA 1
ATOM 615 C C . ASN A 1 84 ? -0.026 15.682 7.705 1.00 78.81 84 ASN A C 1
ATOM 617 O O . ASN A 1 84 ? 0.450 16.259 8.682 1.00 78.81 84 ASN A O 1
ATOM 621 N N . SER A 1 85 ? -0.825 14.630 7.816 1.00 84.56 85 SER A N 1
ATOM 622 C CA . SER A 1 85 ? -1.212 14.038 9.088 1.00 84.56 85 SER A CA 1
ATOM 623 C C . SER A 1 85 ? -1.178 12.528 8.975 1.00 84.56 85 SER A C 1
ATOM 625 O O . SER A 1 85 ? -1.372 11.988 7.885 1.00 84.56 85 SER A O 1
ATOM 627 N N . PHE A 1 86 ? -0.949 11.853 10.093 1.00 81.69 86 PHE A N 1
ATOM 628 C CA . PHE A 1 86 ? -1.037 10.402 10.156 1.00 81.69 86 PHE A CA 1
ATOM 629 C C . PHE A 1 86 ? -2.103 9.987 11.165 1.00 81.69 86 PHE A C 1
ATOM 631 O O . PHE A 1 86 ? -2.360 10.682 12.153 1.00 81.69 86 PHE A O 1
ATOM 638 N N . ARG A 1 87 ? -2.765 8.873 10.856 1.00 83.12 87 ARG A N 1
ATOM 639 C CA . ARG A 1 87 ? -3.740 8.226 11.733 1.00 83.12 87 ARG A CA 1
ATOM 640 C C . ARG A 1 87 ? -3.066 7.137 12.559 1.00 83.12 87 ARG A C 1
ATOM 642 O O . ARG A 1 87 ? -1.945 6.722 12.263 1.00 83.12 87 ARG A O 1
ATOM 649 N N . ASN A 1 88 ? -3.788 6.673 13.572 1.00 78.44 88 ASN A N 1
ATOM 650 C CA . ASN A 1 88 ? -3.393 5.522 14.371 1.00 78.44 88 ASN A CA 1
ATOM 651 C C . ASN A 1 88 ? -3.168 4.283 13.487 1.00 78.44 88 ASN A C 1
ATOM 653 O O . ASN A 1 88 ? -3.978 4.030 12.586 1.00 78.44 88 ASN A O 1
ATOM 657 N N . PRO A 1 89 ? -2.110 3.496 13.754 1.00 83.06 89 PRO A N 1
ATOM 658 C CA . PRO A 1 89 ? -1.958 2.194 13.125 1.00 83.06 89 PRO A CA 1
ATOM 659 C C . PRO A 1 89 ? -3.100 1.259 13.555 1.00 83.06 89 PRO A C 1
ATOM 661 O O . PRO A 1 89 ? -3.707 1.479 14.611 1.00 83.06 89 PRO A O 1
ATOM 664 N N . PRO A 1 90 ? -3.399 0.218 12.761 1.00 87.12 90 PRO A N 1
ATOM 665 C CA . PRO A 1 90 ? -4.353 -0.799 13.168 1.00 87.12 90 PRO A CA 1
ATOM 666 C C . PRO A 1 90 ? -3.862 -1.542 14.410 1.00 87.12 90 PRO A C 1
ATOM 668 O O . PRO A 1 90 ? -2.726 -2.003 14.444 1.00 87.12 90 PRO A O 1
ATOM 671 N N . VAL A 1 91 ? -4.722 -1.613 15.425 1.00 89.31 91 VAL A N 1
ATOM 672 C CA . VAL A 1 91 ? -4.484 -2.310 16.695 1.00 89.31 91 VAL A CA 1
ATOM 673 C C . VAL A 1 91 ? -5.798 -2.934 17.134 1.00 89.31 91 VAL A C 1
ATOM 675 O O . VAL A 1 91 ? -6.670 -2.217 1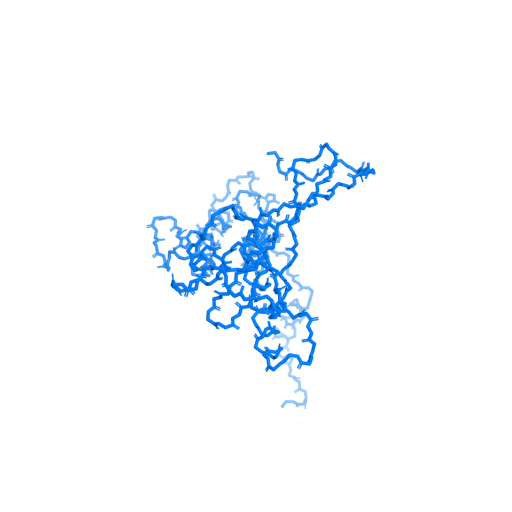7.628 1.00 89.31 91 VAL A O 1
ATOM 678 N N . TYR A 1 92 ? -5.945 -4.246 16.985 1.00 87.00 92 TYR A N 1
ATOM 679 C CA . TYR A 1 92 ? -7.145 -4.980 17.383 1.00 87.00 92 TYR A CA 1
ATOM 680 C C . TYR A 1 92 ? -6.955 -5.749 18.684 1.00 87.00 92 TYR A C 1
ATOM 682 O O . TYR A 1 92 ? -7.893 -5.801 19.476 1.00 87.00 92 TYR A O 1
ATOM 690 N N . VAL A 1 93 ? -5.757 -6.279 18.944 1.00 86.62 93 VAL A N 1
ATOM 691 C CA . VAL A 1 93 ? -5.479 -6.987 20.197 1.00 86.62 93 VAL A CA 1
ATOM 692 C C . VAL A 1 93 ? -5.366 -5.970 21.332 1.00 86.62 93 VAL A C 1
ATOM 694 O O . VAL A 1 93 ? -4.475 -5.119 21.347 1.00 86.62 93 VAL A O 1
ATOM 697 N N . LYS A 1 94 ? -6.292 -6.038 22.292 1.00 83.25 94 LYS A N 1
ATOM 698 C CA . LYS A 1 94 ? -6.265 -5.213 23.515 1.00 83.25 94 LYS A CA 1
ATOM 699 C C . LYS A 1 94 ? -5.944 -6.010 24.765 1.00 83.25 94 LYS A C 1
ATOM 701 O O . LYS A 1 94 ? -5.298 -5.477 25.661 1.00 83.25 94 LYS A O 1
ATOM 706 N N . ASP A 1 95 ? -6.374 -7.261 24.791 1.00 82.12 95 ASP A N 1
ATOM 707 C CA . ASP A 1 95 ? -6.159 -8.183 25.891 1.00 82.12 95 ASP A CA 1
ATOM 708 C C . ASP A 1 95 ? -5.727 -9.534 25.317 1.00 82.12 95 ASP A C 1
ATOM 710 O O . ASP A 1 95 ? -6.369 -10.073 24.416 1.00 82.12 95 ASP A O 1
ATOM 714 N N . THR A 1 96 ? -4.608 -10.060 25.806 1.00 80.94 96 THR A N 1
ATOM 715 C CA . THR A 1 96 ? -4.081 -11.361 25.381 1.00 80.94 96 THR A CA 1
ATOM 716 C C . THR A 1 96 ? -4.877 -12.533 25.948 1.00 80.94 96 THR A C 1
ATOM 718 O O . THR A 1 96 ? -4.728 -13.646 25.450 1.00 80.94 96 THR A O 1
ATOM 721 N N . GLU A 1 97 ? -5.701 -12.298 26.972 1.00 82.81 97 GLU A N 1
ATOM 722 C CA . GLU A 1 97 ? -6.558 -13.310 27.598 1.00 82.81 97 GLU A CA 1
ATOM 723 C C . GLU A 1 97 ? -7.953 -13.402 26.951 1.00 82.81 97 GLU A C 1
ATOM 725 O O . GLU A 1 97 ? -8.730 -14.299 27.284 1.00 82.81 97 GLU A O 1
ATOM 730 N N . ASP A 1 98 ? -8.278 -12.519 25.996 1.00 77.50 98 ASP A N 1
ATOM 731 C CA . ASP A 1 98 ? -9.523 -12.592 25.226 1.00 77.50 98 ASP A CA 1
ATOM 732 C C . ASP A 1 98 ? -9.581 -13.914 24.436 1.00 77.50 98 ASP A C 1
ATOM 734 O O . ASP A 1 98 ? -8.643 -14.287 23.725 1.00 77.50 98 ASP A O 1
ATOM 738 N N . LEU A 1 99 ? -10.722 -14.607 24.507 1.00 79.50 99 LEU A N 1
ATOM 739 C CA . LEU A 1 99 ? -11.004 -15.836 23.760 1.00 79.50 99 LEU A CA 1
ATOM 740 C C . LEU A 1 99 ? -10.740 -15.684 22.249 1.00 79.50 99 LEU A C 1
ATOM 742 O O . LEU A 1 99 ? -10.411 -16.657 21.568 1.00 79.50 99 LEU A O 1
ATOM 746 N N . HIS A 1 100 ? -10.877 -14.470 21.714 1.00 80.19 100 HIS A N 1
ATOM 747 C CA . HIS A 1 100 ? -10.690 -14.159 20.300 1.00 80.19 100 HIS A CA 1
ATOM 748 C C . HIS A 1 100 ? -9.344 -13.496 19.968 1.00 80.19 100 HIS A C 1
ATOM 750 O O . HIS A 1 100 ? -9.126 -13.147 18.803 1.00 80.19 100 HIS A O 1
ATOM 756 N N . ALA A 1 101 ? -8.417 -13.374 20.925 1.00 83.25 101 ALA A N 1
ATOM 757 C CA . ALA A 1 101 ? -7.133 -12.691 20.740 1.00 83.25 101 ALA A CA 1
ATOM 758 C C . ALA A 1 101 ? -6.324 -13.227 19.541 1.00 83.25 101 ALA A C 1
ATOM 760 O O . ALA A 1 101 ? -5.768 -12.448 18.767 1.00 83.25 101 ALA A O 1
ATOM 761 N N . GLY A 1 102 ? -6.310 -14.547 19.309 1.00 86.38 102 GLY A N 1
ATOM 762 C CA . GLY A 1 102 ? -5.611 -15.145 18.159 1.00 86.38 102 GLY A CA 1
ATOM 763 C C . GLY A 1 102 ? -6.177 -14.712 16.796 1.00 86.38 102 GLY A C 1
ATOM 764 O O . GLY A 1 102 ? -5.430 -14.410 15.861 1.00 86.38 102 GLY A O 1
ATOM 765 N N . ASN A 1 103 ? -7.504 -14.607 16.686 1.00 83.81 103 ASN A N 1
ATOM 766 C CA . ASN A 1 103 ? -8.165 -14.117 15.473 1.00 83.81 103 ASN A CA 1
ATOM 767 C C . ASN A 1 103 ? -7.972 -12.602 15.303 1.00 83.81 103 ASN A C 1
ATOM 769 O O . ASN A 1 103 ? -7.790 -12.122 14.186 1.00 83.81 103 ASN A O 1
ATOM 773 N N . GLN A 1 104 ? -7.979 -11.842 16.401 1.00 84.50 104 GLN A N 1
ATOM 774 C CA . GLN A 1 104 ? -7.693 -10.406 16.378 1.00 84.50 104 GLN A CA 1
ATOM 775 C C . GLN A 1 104 ? -6.255 -10.136 15.909 1.00 84.50 104 GLN A C 1
ATOM 777 O O . GLN A 1 104 ? -6.055 -9.282 15.051 1.00 84.50 104 GLN A O 1
ATOM 782 N N . ALA A 1 105 ? -5.274 -10.913 16.382 1.00 88.44 105 ALA A N 1
ATOM 783 C CA . ALA A 1 105 ? -3.871 -10.779 15.987 1.00 88.44 105 ALA A CA 1
ATOM 784 C C . ALA A 1 105 ? -3.656 -11.033 14.487 1.00 88.44 105 ALA A C 1
ATOM 786 O O . ALA A 1 105 ? -2.991 -10.256 13.804 1.00 88.44 105 ALA A O 1
ATOM 787 N N . THR A 1 106 ? -4.251 -12.099 13.942 1.00 90.00 106 THR A N 1
ATOM 788 C CA . THR A 1 106 ? -4.152 -12.400 12.501 1.00 90.00 106 THR A CA 1
ATOM 789 C C . THR A 1 106 ? -4.811 -11.321 1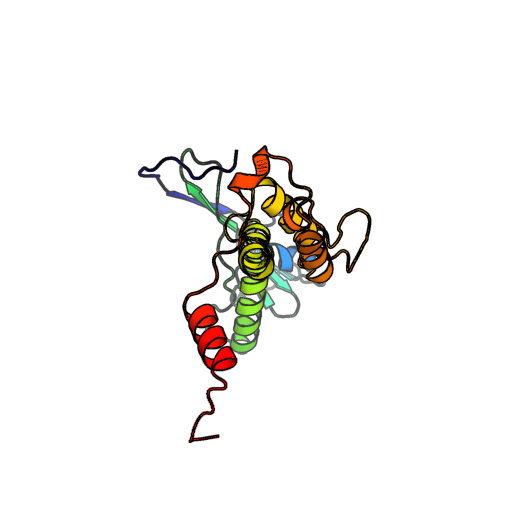1.643 1.00 90.00 106 THR A C 1
ATOM 791 O O . THR A 1 106 ? -4.245 -10.919 10.625 1.00 90.00 106 THR A O 1
ATOM 794 N N . ARG A 1 107 ? -5.962 -10.790 12.077 1.00 85.88 107 ARG A N 1
ATOM 795 C CA . ARG A 1 107 ? -6.612 -9.643 11.428 1.00 85.88 107 ARG A CA 1
ATOM 796 C C . ARG A 1 107 ? -5.778 -8.371 11.519 1.00 85.88 107 ARG A C 1
ATOM 798 O O . ARG A 1 107 ? -5.715 -7.637 10.544 1.00 85.88 107 ARG A O 1
ATOM 805 N N . GLU A 1 108 ? -5.119 -8.119 12.645 1.00 89.25 108 GLU A N 1
ATOM 806 C CA . GLU A 1 108 ? -4.275 -6.935 12.835 1.00 89.25 108 GLU A CA 1
ATOM 807 C C . GLU A 1 108 ? -3.113 -6.932 11.847 1.00 89.25 108 GLU A C 1
ATOM 809 O O . GLU A 1 108 ? -2.894 -5.941 11.150 1.00 89.25 108 GLU A O 1
ATOM 814 N N . VAL A 1 109 ? -2.438 -8.076 11.703 1.00 92.00 109 VAL A N 1
ATOM 815 C CA . VAL A 1 109 ? -1.378 -8.257 10.705 1.00 92.00 109 VAL A CA 1
ATOM 816 C C . VAL A 1 109 ? -1.925 -8.078 9.289 1.00 92.00 109 VAL A C 1
ATOM 818 O O . VAL A 1 109 ? -1.325 -7.354 8.497 1.00 92.00 109 VAL A O 1
ATOM 821 N N . ALA A 1 110 ? -3.064 -8.696 8.963 1.00 90.19 110 ALA A N 1
ATOM 822 C CA . ALA A 1 110 ? -3.668 -8.581 7.638 1.00 90.19 110 ALA A CA 1
ATOM 823 C C . ALA A 1 110 ? -4.025 -7.125 7.296 1.00 90.19 110 ALA A C 1
ATOM 825 O O . ALA A 1 110 ? -3.609 -6.630 6.250 1.00 90.19 110 ALA A O 1
ATOM 826 N N . THR A 1 111 ? -4.710 -6.411 8.193 1.00 88.12 111 THR A N 1
ATOM 827 C CA . THR A 1 111 ? -5.066 -5.000 7.997 1.00 88.12 111 THR A CA 1
ATOM 828 C C . THR A 1 111 ? -3.828 -4.113 7.911 1.00 88.12 111 THR A C 1
ATOM 830 O O . THR A 1 111 ? -3.787 -3.201 7.086 1.00 88.12 111 THR A O 1
ATOM 833 N N . LEU A 1 112 ? -2.794 -4.363 8.721 1.00 90.19 112 LEU A N 1
ATOM 834 C CA . LEU A 1 112 ? -1.544 -3.606 8.645 1.00 90.19 112 LEU A CA 1
ATOM 835 C C . LEU A 1 112 ? -0.863 -3.784 7.286 1.00 90.19 112 LEU A C 1
ATOM 837 O O . LEU A 1 112 ? -0.449 -2.799 6.673 1.00 90.19 112 LEU A O 1
ATOM 841 N N . LEU A 1 113 ? -0.761 -5.022 6.801 1.00 92.88 113 LEU A N 1
ATOM 842 C CA . LEU A 1 113 ? -0.198 -5.311 5.483 1.00 92.88 113 LEU A CA 1
ATOM 843 C C . LEU A 1 113 ? -1.002 -4.630 4.376 1.00 92.88 113 LEU A C 1
ATOM 845 O O . LEU A 1 113 ? -0.416 -4.035 3.476 1.00 92.88 113 LEU A O 1
ATOM 849 N N . ASP A 1 114 ? -2.325 -4.665 4.471 1.00 90.44 114 ASP A N 1
ATOM 850 C CA . ASP A 1 114 ? -3.230 -4.069 3.495 1.00 90.44 114 ASP A CA 1
ATOM 851 C C . ASP A 1 114 ? -3.146 -2.528 3.491 1.00 90.44 114 ASP A C 1
ATOM 853 O O . ASP A 1 114 ? -3.124 -1.881 2.438 1.00 90.44 114 ASP A O 1
ATOM 857 N N . HIS A 1 115 ? -2.974 -1.929 4.673 1.00 87.88 115 HIS A N 1
ATOM 858 C CA . HIS A 1 115 ? -2.708 -0.502 4.839 1.00 87.88 115 HIS A CA 1
ATOM 859 C C . HIS A 1 115 ? -1.373 -0.091 4.202 1.00 87.88 115 HIS A C 1
ATOM 861 O O . HIS A 1 115 ? -1.309 0.879 3.443 1.00 87.88 115 HIS A O 1
ATOM 867 N N . LEU A 1 116 ? -0.301 -0.846 4.467 1.00 89.94 116 LEU A N 1
ATOM 868 C CA . LEU A 1 116 ? 1.012 -0.608 3.863 1.00 89.94 116 LEU A CA 1
ATOM 869 C C . LEU A 1 116 ? 0.976 -0.811 2.346 1.00 89.94 116 LEU A C 1
ATOM 871 O O . LEU A 1 116 ? 1.577 -0.038 1.599 1.00 89.94 116 LEU A O 1
ATOM 875 N N . PHE A 1 117 ? 0.248 -1.818 1.873 1.00 92.88 117 PHE A N 1
ATOM 876 C CA . PHE A 1 117 ? 0.109 -2.112 0.456 1.00 92.88 117 PHE A CA 1
ATOM 877 C C . PHE A 1 117 ? -0.582 -0.974 -0.298 1.00 92.88 117 PHE A C 1
ATOM 879 O O . PHE A 1 117 ? -0.069 -0.544 -1.329 1.00 92.88 117 PHE A O 1
ATOM 886 N N . ARG A 1 118 ? -1.677 -0.421 0.241 1.00 89.94 118 ARG A N 1
ATOM 887 C CA . ARG A 1 118 ? -2.401 0.705 -0.379 1.00 89.94 118 ARG A CA 1
ATOM 888 C C . ARG A 1 118 ? -1.766 2.071 -0.150 1.00 89.94 118 ARG A C 1
ATOM 890 O O . ARG A 1 118 ? -2.237 3.067 -0.703 1.00 89.94 118 ARG A O 1
ATOM 897 N N . HIS A 1 119 ? -0.684 2.141 0.620 1.00 90.38 119 HIS A N 1
ATOM 898 C CA . HIS A 1 119 ? -0.018 3.400 0.906 1.00 90.38 119 HIS A CA 1
ATOM 899 C C . HIS A 1 119 ? 0.442 4.102 -0.394 1.00 90.38 119 HIS A C 1
ATOM 901 O O . HIS A 1 119 ? 1.033 3.462 -1.271 1.00 90.38 119 HIS A O 1
ATOM 907 N N . PRO A 1 120 ? 0.257 5.433 -0.543 1.00 89.38 120 PRO A N 1
ATOM 908 C CA . PRO A 1 120 ? 0.583 6.154 -1.778 1.00 89.38 120 PRO A CA 1
ATOM 909 C C . PRO A 1 120 ? 2.030 5.988 -2.260 1.00 89.38 120 PRO A C 1
ATOM 911 O O . PRO A 1 120 ? 2.286 6.041 -3.466 1.00 89.38 120 PRO A O 1
ATOM 914 N N . ASN A 1 121 ? 2.969 5.756 -1.340 1.00 91.56 121 ASN A N 1
ATOM 915 C CA . ASN A 1 121 ? 4.381 5.552 -1.669 1.00 91.56 121 ASN A CA 1
ATOM 916 C C . ASN A 1 121 ? 4.697 4.150 -2.212 1.00 91.56 121 ASN A C 1
ATOM 918 O O . ASN A 1 121 ? 5.701 3.991 -2.908 1.00 91.56 121 ASN A O 1
ATOM 922 N N . THR A 1 122 ? 3.872 3.141 -1.924 1.00 94.75 122 THR A N 1
ATOM 923 C CA . THR A 1 122 ? 4.151 1.741 -2.283 1.00 94.75 122 THR A CA 1
ATOM 924 C C . THR A 1 122 ? 4.348 1.558 -3.791 1.00 94.75 122 THR A C 1
ATOM 926 O O . THR A 1 122 ? 5.398 1.040 -4.180 1.00 94.75 122 THR A O 1
ATOM 929 N N . PRO A 1 123 ? 3.477 2.092 -4.671 1.00 95.12 123 PRO A N 1
ATOM 930 C CA . PRO A 1 123 ? 3.660 1.981 -6.119 1.00 95.12 123 PRO A CA 1
ATOM 931 C C . PRO A 1 123 ? 4.948 2.640 -6.621 1.00 95.12 123 PRO A C 1
ATOM 933 O O . PRO A 1 123 ? 5.584 2.128 -7.534 1.00 95.12 123 PRO A O 1
ATOM 936 N N . VAL A 1 124 ? 5.374 3.750 -6.006 1.00 94.44 124 VAL A N 1
ATOM 937 C CA . VAL A 1 124 ? 6.600 4.474 -6.391 1.00 94.44 124 VAL A CA 1
ATOM 938 C C . VAL A 1 124 ? 7.844 3.659 -6.035 1.00 94.44 124 VAL A C 1
ATOM 940 O O . VAL A 1 124 ? 8.760 3.529 -6.850 1.00 94.44 124 VAL A O 1
ATOM 943 N N . PHE A 1 125 ? 7.881 3.081 -4.831 1.00 94.94 125 PHE A N 1
ATOM 944 C CA . PHE A 1 125 ? 8.998 2.245 -4.395 1.00 94.94 125 PHE A CA 1
ATOM 945 C C . PHE A 1 125 ? 9.081 0.939 -5.184 1.00 94.94 125 PHE A C 1
ATOM 947 O O . PHE A 1 125 ? 10.174 0.568 -5.618 1.00 94.94 125 PHE A O 1
ATOM 954 N N . VAL A 1 126 ? 7.944 0.276 -5.407 1.00 95.44 126 VAL A N 1
ATOM 955 C CA . VAL A 1 126 ? 7.867 -0.944 -6.220 1.00 95.44 126 VAL A CA 1
ATOM 956 C C . VAL A 1 126 ? 8.323 -0.651 -7.649 1.00 95.44 126 VAL A C 1
ATOM 958 O O . VAL A 1 126 ? 9.239 -1.316 -8.130 1.00 95.44 126 VAL A O 1
ATOM 961 N N . ALA A 1 127 ? 7.786 0.396 -8.286 1.00 95.69 127 ALA A N 1
ATOM 962 C CA . ALA A 1 127 ? 8.188 0.813 -9.628 1.00 95.69 127 ALA A CA 1
ATOM 963 C C . ALA A 1 127 ? 9.701 1.041 -9.719 1.00 95.69 127 ALA A C 1
ATOM 965 O O . ALA A 1 127 ? 10.376 0.413 -10.532 1.00 95.69 127 ALA A O 1
ATOM 966 N N . LYS A 1 128 ? 10.263 1.874 -8.835 1.00 94.44 128 LYS A N 1
ATOM 967 C CA . LYS A 1 128 ? 11.699 2.179 -8.839 1.00 94.44 128 LYS A CA 1
ATOM 968 C C . LYS A 1 128 ? 12.556 0.919 -8.690 1.00 94.44 128 LYS A C 1
ATOM 970 O O . LYS A 1 128 ? 13.516 0.748 -9.435 1.00 94.44 128 LYS A O 1
ATOM 975 N N . ARG A 1 129 ? 12.219 0.028 -7.749 1.00 94.81 129 ARG A N 1
ATOM 976 C CA . ARG A 1 129 ? 12.990 -1.203 -7.501 1.00 94.81 129 ARG A CA 1
ATOM 977 C C . ARG A 1 129 ? 12.908 -2.184 -8.665 1.00 94.81 129 ARG A C 1
ATOM 979 O O . ARG A 1 129 ? 13.922 -2.789 -9.001 1.00 94.81 129 ARG A O 1
ATOM 986 N N . LEU A 1 130 ? 11.734 -2.344 -9.271 1.00 95.38 130 LEU A N 1
ATOM 987 C CA . LEU A 1 130 ? 11.557 -3.248 -10.404 1.00 95.38 130 LEU A CA 1
ATOM 988 C C . LEU A 1 130 ? 12.268 -2.724 -11.653 1.00 95.38 130 LEU A C 1
ATOM 990 O O . LEU A 1 130 ? 13.002 -3.481 -12.281 1.00 95.38 130 LEU A O 1
ATOM 994 N N . ILE A 1 131 ? 12.151 -1.428 -11.958 1.00 93.88 131 ILE A N 1
ATOM 995 C CA . ILE A 1 131 ? 12.875 -0.818 -13.082 1.00 93.88 131 ILE A CA 1
ATOM 996 C C . ILE A 1 131 ? 14.391 -0.990 -12.909 1.00 93.88 131 ILE A C 1
ATOM 998 O O . ILE A 1 131 ? 15.075 -1.382 -13.853 1.00 93.88 131 ILE A O 1
ATOM 1002 N N . GLN A 1 132 ? 14.909 -0.771 -11.694 1.00 91.56 132 GLN A N 1
ATOM 1003 C CA . GLN A 1 132 ? 16.335 -0.933 -11.385 1.00 91.56 132 GLN A CA 1
ATOM 1004 C C . GLN A 1 132 ? 16.858 -2.356 -11.556 1.00 91.56 132 GLN A C 1
ATOM 1006 O O . GLN A 1 132 ? 18.028 -2.536 -11.883 1.00 91.56 132 GLN A O 1
ATOM 1011 N N . ARG A 1 133 ? 16.006 -3.361 -11.340 1.00 89.50 133 ARG A N 1
ATOM 1012 C CA . ARG A 1 133 ? 16.370 -4.771 -11.519 1.00 89.50 133 ARG A CA 1
ATOM 1013 C C . ARG A 1 133 ? 16.251 -5.239 -12.965 1.00 89.50 133 ARG A C 1
ATOM 1015 O O . ARG A 1 133 ? 16.966 -6.157 -13.347 1.00 89.50 133 ARG A O 1
ATOM 1022 N N . LEU A 1 134 ? 15.336 -4.654 -13.737 1.00 89.19 134 LEU A N 1
ATOM 1023 C CA . LEU A 1 134 ? 14.972 -5.160 -15.061 1.00 89.19 134 LEU A CA 1
ATOM 1024 C C . LEU A 1 134 ? 15.578 -4.362 -16.219 1.00 89.19 134 LEU A C 1
ATOM 1026 O O . LEU A 1 134 ? 15.828 -4.948 -17.267 1.00 89.19 134 LEU A O 1
ATOM 1030 N N . VAL A 1 135 ? 15.789 -3.051 -16.062 1.00 88.75 135 VAL A N 1
ATOM 1031 C CA . VAL A 1 135 ? 16.072 -2.159 -17.200 1.00 88.75 135 VAL A CA 1
ATOM 1032 C C . VAL A 1 135 ? 17.270 -1.243 -16.956 1.00 88.75 135 VAL A C 1
ATOM 1034 O O . VAL A 1 135 ? 18.280 -1.371 -17.640 1.00 88.75 135 VAL A O 1
ATOM 1037 N N . THR A 1 136 ? 17.176 -0.302 -16.011 1.00 87.38 136 THR A N 1
ATOM 1038 C CA . THR A 1 136 ? 18.163 0.787 -15.856 1.00 87.38 136 THR A CA 1
ATOM 1039 C C . THR A 1 136 ? 18.418 1.121 -14.393 1.00 87.38 136 THR A C 1
ATOM 1041 O O . THR A 1 136 ? 17.492 1.172 -13.588 1.00 87.38 136 THR A O 1
ATOM 1044 N N . SER A 1 137 ? 19.673 1.405 -14.034 1.00 86.56 137 SER A N 1
ATOM 1045 C CA . SER A 1 137 ? 20.044 1.771 -12.661 1.00 86.56 137 SER A CA 1
ATOM 1046 C C . SER A 1 137 ? 19.531 3.160 -12.247 1.00 86.56 137 SER A C 1
ATOM 1048 O O . SER A 1 137 ? 19.324 3.401 -11.052 1.00 86.56 137 SER A O 1
ATOM 1050 N N . ASN A 1 138 ? 19.303 4.057 -13.214 1.00 86.62 138 ASN A N 1
ATOM 1051 C CA . ASN A 1 138 ? 18.917 5.450 -12.986 1.00 86.62 138 ASN A CA 1
ATOM 1052 C C . ASN A 1 138 ? 17.646 5.831 -13.770 1.00 86.62 138 ASN A C 1
ATOM 1054 O O . ASN A 1 138 ? 17.734 6.594 -14.728 1.00 86.62 138 ASN A O 1
ATOM 1058 N N . PRO A 1 139 ? 16.467 5.309 -13.388 1.00 90.00 139 PRO A N 1
ATOM 1059 C CA . PRO A 1 139 ? 15.233 5.610 -14.102 1.00 90.00 139 PRO A CA 1
ATOM 1060 C C . PRO A 1 139 ? 14.795 7.064 -13.937 1.00 90.00 139 PRO A C 1
ATOM 1062 O O . PRO A 1 139 ? 14.873 7.625 -12.837 1.00 90.00 139 PRO A O 1
ATOM 1065 N N . SER A 1 140 ? 14.251 7.648 -15.005 1.00 90.12 140 SER A N 1
ATOM 1066 C CA . SER A 1 140 ? 13.695 8.999 -14.948 1.00 90.12 140 SER A CA 1
ATOM 1067 C C . SER A 1 140 ? 12.459 9.088 -14.027 1.00 90.12 140 SER A C 1
ATOM 1069 O O . SER A 1 140 ? 11.705 8.118 -13.861 1.00 90.12 140 SER A O 1
ATOM 1071 N N . PRO A 1 141 ? 12.162 10.268 -13.445 1.00 91.06 141 PRO A N 1
ATOM 1072 C CA . PRO A 1 141 ? 10.949 10.463 -12.645 1.00 91.06 141 PRO A CA 1
ATOM 1073 C C . PRO A 1 141 ? 9.649 10.208 -13.424 1.00 91.06 141 PRO A C 1
ATOM 1075 O O . PRO A 1 141 ? 8.653 9.785 -12.836 1.00 91.06 141 PRO A O 1
ATOM 1078 N N . GLY A 1 142 ? 9.646 10.469 -14.739 1.00 91.75 142 GLY A N 1
ATOM 1079 C CA . GLY A 1 142 ? 8.503 10.205 -15.616 1.00 91.75 142 GLY A CA 1
ATOM 1080 C C . GLY A 1 142 ? 8.219 8.712 -15.745 1.00 91.75 142 GLY A C 1
ATOM 1081 O O . GLY A 1 142 ? 7.075 8.289 -15.587 1.00 91.75 142 GLY A O 1
ATOM 1082 N N . TYR A 1 143 ? 9.272 7.913 -15.914 1.00 92.19 143 TYR A N 1
ATOM 1083 C CA . TYR A 1 143 ? 9.168 6.465 -16.022 1.00 92.19 143 TYR A CA 1
ATOM 1084 C C . TYR A 1 143 ? 8.672 5.816 -14.723 1.00 92.19 143 TYR A C 1
ATOM 1086 O O . TYR A 1 143 ? 7.727 5.025 -14.740 1.00 92.19 143 TYR A O 1
ATOM 1094 N N . ILE A 1 144 ? 9.209 6.237 -13.571 1.00 94.94 144 ILE A N 1
ATOM 1095 C CA . ILE A 1 144 ? 8.721 5.779 -12.258 1.00 94.94 144 ILE A CA 1
ATOM 1096 C C . ILE A 1 144 ? 7.227 6.099 -12.093 1.00 94.94 144 ILE A C 1
ATOM 1098 O O . ILE A 1 144 ? 6.467 5.271 -11.586 1.00 94.94 144 ILE A O 1
ATOM 1102 N N . ARG A 1 145 ? 6.787 7.285 -12.534 1.00 95.06 145 ARG A N 1
ATOM 1103 C CA . ARG A 1 145 ? 5.381 7.697 -12.451 1.00 95.06 145 ARG A CA 1
ATOM 1104 C C . ARG A 1 145 ? 4.479 6.837 -13.337 1.00 95.06 145 ARG A C 1
ATOM 1106 O O . ARG A 1 145 ? 3.432 6.414 -12.858 1.00 95.06 145 ARG A O 1
ATOM 1113 N N . ALA A 1 146 ? 4.881 6.558 -14.576 1.00 94.88 146 ALA A N 1
ATOM 1114 C CA . ALA A 1 146 ? 4.110 5.733 -15.507 1.00 94.88 146 ALA A CA 1
ATOM 1115 C C . ALA A 1 146 ? 3.918 4.302 -14.979 1.00 94.88 146 ALA A C 1
ATOM 1117 O O . ALA A 1 146 ? 2.800 3.788 -14.948 1.00 94.88 146 ALA A O 1
ATOM 1118 N N . VAL A 1 147 ? 4.990 3.686 -14.476 1.00 96.31 147 VAL A N 1
ATOM 1119 C CA . VAL A 1 147 ? 4.936 2.337 -13.891 1.00 96.31 147 VAL A CA 1
ATOM 1120 C C . VAL A 1 147 ? 4.119 2.328 -12.597 1.00 96.31 147 VAL A C 1
ATOM 1122 O O . VAL A 1 147 ? 3.296 1.440 -12.390 1.00 96.31 147 VAL A O 1
ATOM 1125 N N . GLY A 1 148 ? 4.277 3.345 -11.744 1.00 96.38 148 GLY A N 1
ATOM 1126 C CA . GLY A 1 148 ? 3.469 3.491 -10.533 1.00 96.38 148 GLY A CA 1
ATOM 1127 C C . GLY A 1 148 ? 1.975 3.678 -10.825 1.00 96.38 148 GLY A C 1
ATOM 1128 O O . GLY A 1 148 ? 1.142 3.187 -10.067 1.00 96.38 148 GLY A O 1
ATOM 1129 N N . GLN A 1 149 ? 1.618 4.352 -11.923 1.00 95.88 149 GLN A N 1
ATOM 1130 C CA . GLN A 1 149 ? 0.230 4.460 -12.382 1.00 95.88 149 GLN A CA 1
ATOM 1131 C C . GLN A 1 149 ? -0.307 3.116 -12.872 1.00 95.88 149 GLN A C 1
ATOM 1133 O O . GLN A 1 149 ? -1.393 2.736 -12.448 1.00 95.88 149 GLN A O 1
ATOM 1138 N N . ALA A 1 150 ? 0.464 2.375 -13.673 1.00 96.44 150 ALA A N 1
ATOM 1139 C CA . ALA A 1 150 ? 0.074 1.046 -14.143 1.00 96.44 150 ALA A CA 1
ATOM 1140 C C . ALA A 1 150 ? -0.145 0.055 -12.988 1.00 96.44 150 ALA A C 1
ATOM 1142 O O . ALA A 1 150 ? -1.120 -0.691 -12.997 1.00 96.44 150 ALA A O 1
ATOM 1143 N N . PHE A 1 151 ? 0.700 0.107 -11.952 1.00 96.62 151 PHE A N 1
ATOM 1144 C CA . PHE A 1 151 ? 0.514 -0.675 -10.726 1.00 96.62 151 PHE A CA 1
ATOM 1145 C C . PHE A 1 151 ? -0.801 -0.329 -10.017 1.00 96.62 151 PHE A C 1
ATOM 1147 O O . PHE A 1 151 ? -1.473 -1.212 -9.500 1.00 96.62 151 PHE A O 1
ATOM 1154 N N . ARG A 1 152 ? -1.191 0.953 -9.977 1.00 95.81 152 ARG A N 1
ATOM 1155 C CA . ARG A 1 152 ? -2.432 1.392 -9.315 1.00 95.81 152 ARG A CA 1
ATOM 1156 C C . ARG A 1 152 ? -3.688 1.053 -10.115 1.00 95.81 152 ARG A C 1
ATOM 1158 O O . ARG A 1 152 ? -4.698 0.725 -9.507 1.00 95.81 152 ARG A O 1
ATOM 1165 N N . SER A 1 153 ? -3.641 1.201 -11.438 1.00 95.19 153 SER A N 1
ATOM 1166 C CA . SER A 1 153 ? -4.810 1.048 -12.311 1.00 95.19 153 SER A CA 1
ATOM 1167 C C . SER A 1 153 ? -5.006 -0.374 -12.832 1.00 95.19 153 SER A C 1
ATOM 1169 O O . SER A 1 153 ? -6.111 -0.715 -13.243 1.00 95.19 153 SER A O 1
ATOM 1171 N N . GLY A 1 154 ? -3.950 -1.189 -12.880 1.00 95.44 154 GLY A N 1
ATOM 1172 C CA . GLY A 1 154 ? -3.975 -2.485 -13.556 1.00 95.44 154 GLY A CA 1
ATOM 1173 C C . GLY A 1 154 ? -4.097 -2.380 -15.076 1.00 95.44 154 GLY A C 1
ATOM 1174 O O . GLY A 1 154 ? -4.608 -3.292 -15.730 1.00 95.44 154 GLY A O 1
ATOM 1175 N N . GLN A 1 155 ? -3.667 -1.252 -15.646 1.00 95.44 155 GLN A N 1
ATOM 1176 C CA . GLN A 1 155 ? -3.769 -0.969 -17.075 1.00 95.44 155 GLN A CA 1
ATOM 1177 C C . GLN A 1 155 ? -2.514 -0.265 -17.579 1.00 95.44 155 GLN A C 1
ATOM 1179 O O . GLN A 1 155 ? -1.946 0.588 -16.895 1.00 95.44 155 GLN A O 1
ATOM 1184 N N . TYR A 1 156 ? -2.115 -0.573 -18.810 1.00 94.88 156 TYR A N 1
ATOM 1185 C CA . TYR A 1 156 ? -1.033 0.136 -19.484 1.00 94.88 156 TYR A CA 1
ATOM 1186 C C . TYR A 1 156 ? -1.314 0.259 -20.982 1.00 94.88 156 TYR A C 1
ATOM 1188 O O . TYR A 1 156 ? -1.676 -0.718 -21.632 1.00 94.88 156 TYR A O 1
ATOM 1196 N N . ASN A 1 157 ? -1.144 1.471 -21.521 1.00 90.19 157 ASN A N 1
ATOM 1197 C CA . ASN A 1 157 ? -1.293 1.789 -22.946 1.00 90.19 157 ASN A CA 1
ATOM 1198 C C . ASN A 1 157 ? -2.598 1.252 -23.582 1.00 90.19 157 ASN A C 1
ATOM 1200 O O . ASN A 1 157 ? -2.582 0.609 -24.628 1.00 90.19 157 ASN A O 1
ATOM 1204 N N . GLY A 1 158 ? -3.730 1.448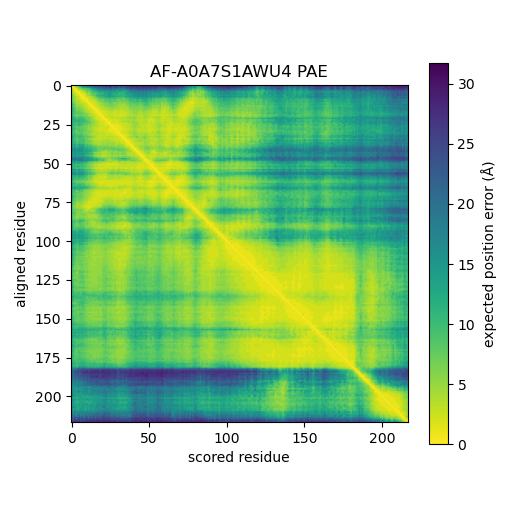 -22.897 1.00 88.75 158 GLY A N 1
ATOM 1205 C CA . GLY A 1 158 ? -5.052 0.992 -23.350 1.00 88.75 158 GLY A CA 1
ATOM 1206 C C . GLY A 1 158 ? -5.331 -0.505 -23.169 1.00 88.75 158 GLY A C 1
ATOM 1207 O O . GLY A 1 158 ? -6.449 -0.940 -23.423 1.00 88.75 158 GLY A O 1
ATOM 1208 N N . THR A 1 159 ? -4.360 -1.293 -22.696 1.00 92.94 159 THR A N 1
ATOM 1209 C CA . THR A 1 159 ? -4.559 -2.712 -22.373 1.00 92.94 159 THR A CA 1
ATOM 1210 C C . THR A 1 159 ? -4.894 -2.866 -20.893 1.00 92.94 159 THR A C 1
ATOM 1212 O O . THR A 1 159 ? -4.119 -2.446 -20.028 1.00 92.94 159 THR A O 1
ATOM 1215 N N . VAL A 1 160 ? -6.047 -3.474 -20.607 1.00 92.94 160 VAL A N 1
ATOM 1216 C CA . VAL A 1 160 ? -6.468 -3.841 -19.249 1.00 92.94 160 VAL A CA 1
ATOM 1217 C C . VAL A 1 160 ? -5.951 -5.236 -18.935 1.00 92.94 160 VAL A C 1
ATOM 1219 O O . VAL A 1 160 ? -6.193 -6.167 -19.697 1.00 92.94 160 VAL A O 1
ATOM 1222 N N . TYR A 1 161 ? -5.236 -5.364 -17.822 1.00 93.56 161 TYR A N 1
ATOM 1223 C CA . TYR A 1 161 ? -4.775 -6.649 -17.310 1.00 93.56 161 TYR A CA 1
ATOM 1224 C C . TYR A 1 161 ? -5.836 -7.175 -16.329 1.00 93.56 161 TYR A C 1
ATOM 1226 O O . TYR A 1 161 ? -6.922 -7.559 -16.751 1.00 93.56 161 TYR A O 1
ATOM 1234 N N . SER A 1 162 ? -5.588 -7.130 -15.022 1.00 93.19 162 SER A N 1
ATOM 1235 C CA . SER A 1 162 ? -6.600 -7.398 -13.990 1.00 93.19 162 SER A CA 1
ATOM 1236 C C . SER A 1 162 ? -7.495 -6.190 -13.685 1.00 93.19 162 SER A C 1
ATOM 1238 O O . SER A 1 162 ? -8.554 -6.356 -13.087 1.00 93.19 162 SER A O 1
ATOM 1240 N N . GLY A 1 163 ? -7.063 -4.966 -14.027 1.00 92.69 163 GLY A N 1
ATOM 1241 C CA . GLY A 1 163 ? -7.770 -3.730 -13.656 1.00 92.69 163 GLY A CA 1
ATOM 1242 C C . GLY A 1 163 ? -7.812 -3.449 -12.147 1.00 92.69 163 GLY A C 1
ATOM 1243 O O . GLY A 1 163 ? -8.574 -2.593 -11.705 1.00 92.69 163 GLY A O 1
ATOM 1244 N N . SER A 1 164 ? -7.025 -4.182 -11.356 1.00 94.12 164 SER A N 1
ATOM 1245 C CA . SER A 1 164 ? -6.984 -4.075 -9.898 1.00 94.12 164 SER A CA 1
ATOM 1246 C C . SER A 1 164 ? -5.707 -3.390 -9.418 1.00 94.12 164 SER A C 1
ATOM 1248 O O . SER A 1 164 ? -4.674 -3.400 -10.090 1.00 94.12 164 SER A O 1
ATOM 125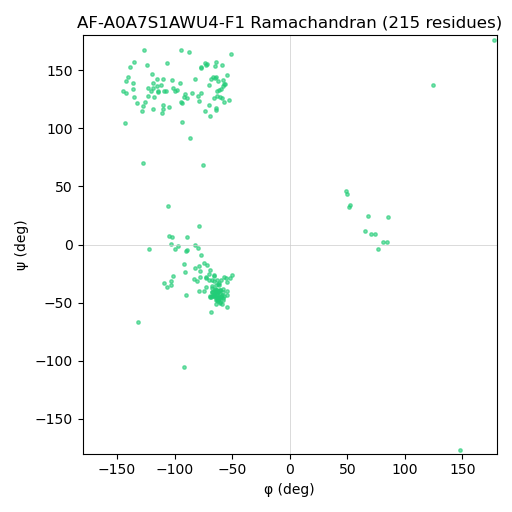0 N N . TYR A 1 165 ? -5.765 -2.804 -8.222 1.00 94.56 165 TYR A N 1
ATOM 1251 C CA . TYR A 1 165 ? -4.585 -2.236 -7.579 1.00 94.56 165 TYR A CA 1
ATOM 1252 C C . TYR A 1 165 ? -3.554 -3.334 -7.284 1.00 94.56 165 TYR A C 1
ATOM 1254 O O . TYR A 1 165 ? -3.877 -4.367 -6.702 1.00 94.56 165 TYR A O 1
ATOM 1262 N N . GLY A 1 166 ? -2.300 -3.075 -7.638 1.00 94.25 166 GLY A N 1
ATOM 1263 C CA . GLY A 1 166 ? -1.169 -3.976 -7.439 1.00 94.25 166 GLY A CA 1
ATOM 1264 C C . GLY A 1 166 ? -0.960 -5.016 -8.530 1.00 94.25 166 GLY A C 1
ATOM 1265 O O . GLY A 1 166 ? -0.332 -6.046 -8.291 1.00 94.25 166 GLY A O 1
ATOM 1266 N N . ASP A 1 167 ? -1.457 -4.748 -9.731 1.00 95.75 167 ASP A N 1
ATOM 1267 C CA . ASP A 1 167 ? -1.290 -5.630 -10.877 1.00 95.75 167 ASP A CA 1
ATOM 1268 C C . ASP A 1 167 ? 0.162 -5.672 -11.375 1.00 95.75 167 ASP A C 1
ATOM 1270 O O . ASP A 1 167 ? 0.681 -4.718 -11.969 1.00 95.75 167 ASP A O 1
ATOM 1274 N N . LEU A 1 168 ? 0.822 -6.814 -11.184 1.00 94.94 168 LEU A N 1
ATOM 1275 C CA . LEU A 1 168 ? 2.186 -7.020 -11.666 1.00 94.94 168 LEU A CA 1
ATOM 1276 C C . LEU A 1 168 ? 2.271 -7.187 -13.188 1.00 94.94 168 LEU A C 1
ATOM 1278 O O . LEU A 1 168 ? 3.290 -6.814 -13.760 1.00 94.94 168 LEU A O 1
ATOM 1282 N N . GLY A 1 169 ? 1.231 -7.691 -13.853 1.00 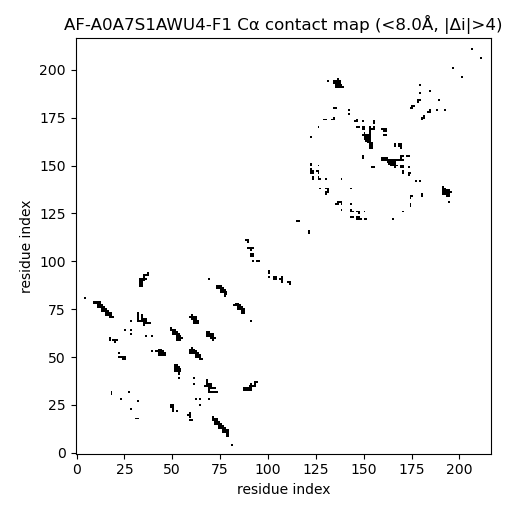95.00 169 GLY A N 1
ATOM 1283 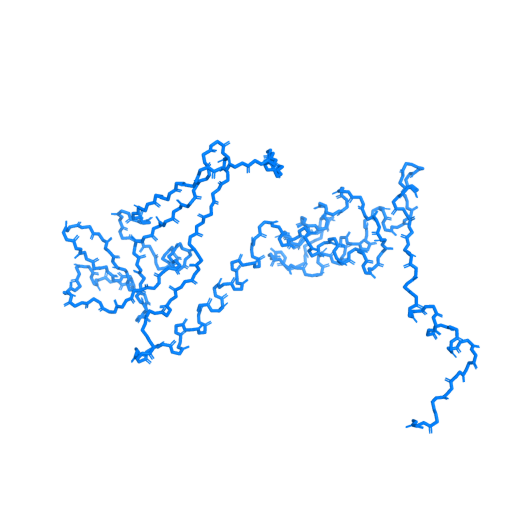C CA . GLY A 1 169 ? 1.185 -7.815 -15.311 1.00 95.00 169 GLY A CA 1
ATOM 1284 C C . GLY A 1 169 ? 1.215 -6.446 -15.985 1.00 95.00 169 GLY A C 1
ATOM 1285 O O . GLY A 1 169 ? 2.099 -6.176 -16.801 1.00 95.00 169 GLY A O 1
ATOM 1286 N N . ALA A 1 170 ? 0.332 -5.541 -15.553 1.00 96.50 170 ALA A N 1
ATOM 1287 C CA . ALA A 1 170 ? 0.328 -4.155 -16.019 1.00 96.50 170 ALA A CA 1
ATOM 1288 C C . ALA A 1 170 ? 1.636 -3.430 -15.670 1.00 96.50 170 ALA A C 1
ATOM 1290 O O . ALA A 1 170 ? 2.181 -2.693 -16.492 1.00 96.50 170 ALA A O 1
ATOM 1291 N N . THR A 1 171 ? 2.173 -3.673 -14.471 1.00 96.38 171 THR A N 1
ATOM 1292 C CA . THR A 1 171 ? 3.433 -3.070 -14.012 1.00 96.38 171 THR A CA 1
ATOM 1293 C C . THR A 1 171 ? 4.621 -3.516 -14.862 1.00 96.38 171 THR A C 1
ATOM 1295 O O . THR A 1 171 ? 5.403 -2.680 -15.304 1.00 96.38 171 THR A O 1
ATOM 1298 N N . ILE A 1 172 ? 4.771 -4.817 -15.121 1.00 96.00 172 ILE A N 1
ATOM 1299 C CA . ILE A 1 172 ? 5.876 -5.357 -15.925 1.00 96.00 172 ILE A CA 1
ATOM 1300 C C . ILE A 1 172 ? 5.754 -4.899 -17.378 1.00 96.00 172 ILE A C 1
ATOM 1302 O O . ILE A 1 172 ? 6.757 -4.509 -17.974 1.00 96.00 172 ILE A O 1
ATOM 1306 N N . ALA A 1 173 ? 4.543 -4.878 -17.937 1.00 95.19 173 ALA A N 1
ATOM 1307 C CA . ALA A 1 173 ? 4.317 -4.332 -19.268 1.00 95.19 173 ALA A CA 1
ATOM 1308 C C . ALA A 1 173 ? 4.718 -2.856 -19.345 1.00 95.19 173 ALA A C 1
ATOM 1310 O O . ALA A 1 173 ? 5.447 -2.469 -20.254 1.00 95.19 173 ALA A O 1
ATOM 1311 N N . ALA A 1 174 ? 4.324 -2.055 -18.353 1.00 95.88 174 ALA A N 1
ATOM 1312 C CA . ALA A 1 174 ? 4.719 -0.657 -18.264 1.00 95.88 174 ALA A CA 1
ATOM 1313 C C . ALA A 1 174 ? 6.234 -0.476 -18.145 1.00 95.88 174 ALA A C 1
ATOM 1315 O O . ALA A 1 174 ? 6.755 0.505 -18.656 1.00 95.88 174 ALA A O 1
ATOM 1316 N N . ILE A 1 175 ? 6.943 -1.403 -17.495 1.00 95.19 175 ILE A N 1
ATOM 1317 C CA . ILE A 1 175 ? 8.408 -1.400 -17.422 1.00 95.19 175 ILE A CA 1
ATOM 1318 C C . ILE A 1 175 ? 8.998 -1.697 -18.808 1.00 95.19 175 ILE A C 1
ATOM 1320 O O . ILE A 1 175 ? 9.727 -0.894 -19.377 1.00 95.19 175 ILE A O 1
ATOM 1324 N N . LEU A 1 176 ? 8.665 -2.839 -19.401 1.00 93.44 176 LEU A N 1
ATOM 1325 C CA . LEU A 1 176 ? 9.340 -3.301 -20.618 1.00 93.44 176 LEU A CA 1
ATOM 1326 C C . LEU A 1 176 ? 8.966 -2.497 -21.872 1.00 93.44 176 LEU A C 1
ATOM 1328 O O . LEU A 1 176 ? 9.765 -2.397 -22.800 1.00 93.44 176 LEU A O 1
ATOM 1332 N N . LEU A 1 177 ? 7.758 -1.932 -21.912 1.00 92.94 177 LEU A N 1
ATOM 1333 C CA . LEU A 1 177 ? 7.235 -1.213 -23.076 1.00 92.94 177 LEU A CA 1
ATOM 1334 C C . LEU A 1 177 ? 7.410 0.307 -22.988 1.00 92.94 177 LEU A C 1
ATOM 1336 O O . LEU A 1 177 ? 7.033 1.015 -23.921 1.00 92.94 177 LEU A O 1
ATOM 1340 N N . HIS A 1 178 ? 7.980 0.827 -21.898 1.00 92.00 178 HIS A N 1
ATOM 1341 C CA . HIS A 1 178 ? 8.235 2.259 -21.790 1.00 92.00 178 HIS A CA 1
ATOM 1342 C C . HIS A 1 178 ? 9.262 2.716 -22.843 1.00 92.00 178 HIS A C 1
ATOM 1344 O O . HIS A 1 178 ? 10.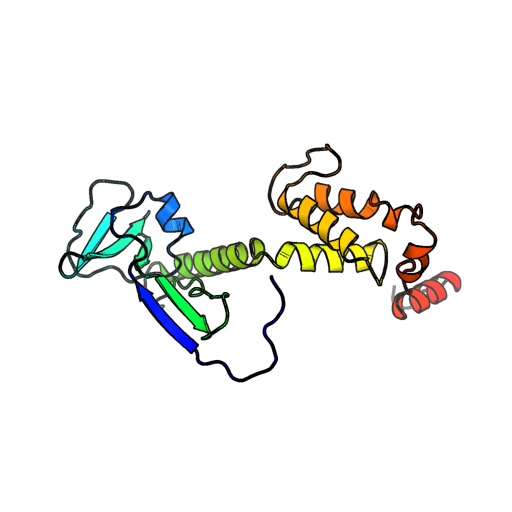255 2.014 -23.056 1.00 92.00 178 HIS A O 1
ATOM 1350 N N . PRO A 1 179 ? 9.121 3.918 -23.438 1.00 87.75 179 PRO A N 1
ATOM 1351 C CA . PRO A 1 179 ? 10.094 4.445 -24.404 1.00 87.75 179 PRO A CA 1
ATOM 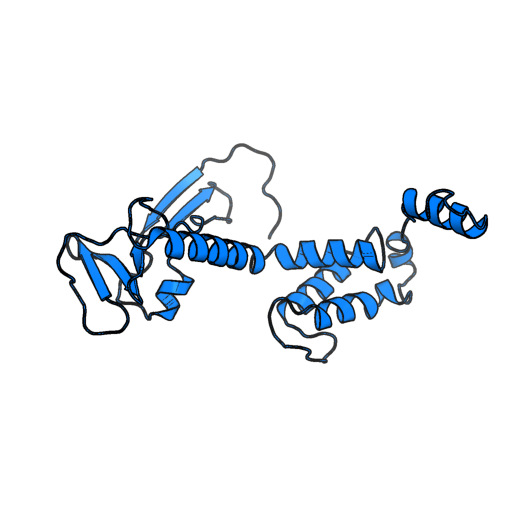1352 C C . PRO A 1 179 ? 11.541 4.484 -23.880 1.00 87.75 179 PRO A C 1
ATOM 1354 O O . PRO A 1 179 ? 12.492 4.274 -24.628 1.00 87.75 179 PRO A O 1
ATOM 1357 N N . GLU A 1 180 ? 11.713 4.703 -22.573 1.00 84.50 180 GLU A N 1
ATOM 1358 C CA . GLU A 1 180 ? 13.028 4.673 -21.909 1.00 84.50 180 GLU A CA 1
ATOM 1359 C C . GLU A 1 180 ? 13.644 3.262 -21.876 1.00 84.50 180 GLU A C 1
ATOM 1361 O O . GLU A 1 180 ? 14.862 3.128 -21.941 1.00 84.50 180 GLU A O 1
ATOM 1366 N N . ALA A 1 181 ? 12.824 2.207 -21.825 1.00 85.88 181 ALA A N 1
ATOM 1367 C CA . ALA A 1 181 ? 13.285 0.818 -21.830 1.00 85.88 181 ALA A CA 1
ATOM 1368 C C . ALA A 1 181 ? 13.619 0.303 -23.237 1.00 85.88 181 ALA A C 1
ATOM 1370 O O . ALA A 1 181 ? 14.520 -0.517 -23.395 1.00 85.88 181 ALA A O 1
ATOM 1371 N N . GLN A 1 182 ? 12.921 0.795 -24.265 1.00 83.38 182 GLN A N 1
ATOM 1372 C CA . GLN A 1 182 ? 13.098 0.346 -25.651 1.00 83.38 182 GLN A CA 1
ATOM 1373 C C . GLN A 1 182 ? 14.280 1.009 -26.376 1.00 83.38 182 GLN A C 1
ATOM 1375 O O . GLN A 1 182 ? 14.528 0.722 -27.544 1.00 83.38 182 GLN A O 1
ATOM 1380 N N . GLY A 1 183 ? 15.015 1.908 -25.715 1.00 68.69 183 GLY A N 1
ATOM 1381 C CA . GLY A 1 183 ? 16.143 2.608 -26.333 1.00 68.69 183 GLY A CA 1
ATOM 1382 C C . GLY A 1 183 ? 15.733 3.642 -27.389 1.00 68.69 183 GLY A C 1
ATOM 1383 O O . GLY A 1 183 ? 16.603 4.214 -28.036 1.00 68.69 183 GLY A O 1
ATOM 1384 N N . SER A 1 184 ? 14.438 3.953 -27.524 1.00 58.97 184 SER A N 1
ATOM 1385 C CA . SER A 1 184 ? 13.922 5.055 -28.354 1.00 58.97 184 SER A CA 1
ATOM 1386 C C . SER A 1 184 ? 14.067 6.422 -27.673 1.00 58.97 184 SER A C 1
ATOM 1388 O O . SER A 1 184 ? 13.382 7.386 -28.018 1.00 58.97 184 SER A O 1
ATOM 1390 N N . ALA A 1 185 ? 14.897 6.494 -26.639 1.00 56.69 185 ALA A N 1
ATOM 1391 C CA . ALA A 1 185 ? 15.035 7.653 -25.790 1.00 56.69 185 ALA A CA 1
ATOM 1392 C C . ALA A 1 185 ? 15.915 8.690 -26.515 1.00 56.69 185 ALA A C 1
ATOM 1394 O O . ALA A 1 185 ? 17.025 8.378 -26.947 1.00 56.69 185 ALA A O 1
ATOM 1395 N N . SER A 1 186 ? 15.388 9.905 -26.703 1.00 56.66 186 SER A N 1
ATOM 1396 C CA . SER A 1 186 ? 16.080 11.036 -27.344 1.00 56.66 186 SER A CA 1
ATOM 1397 C C . SER A 1 186 ? 17.463 11.287 -26.722 1.00 56.66 186 SER A C 1
ATOM 1399 O O . SER A 1 186 ? 17.731 10.835 -25.612 1.00 56.66 186 SER A O 1
ATOM 1401 N N . ALA A 1 187 ? 18.345 12.044 -27.386 1.00 58.84 187 ALA A N 1
ATOM 1402 C CA . ALA A 1 187 ? 19.689 12.356 -26.871 1.00 58.84 187 ALA A CA 1
ATOM 1403 C C . ALA A 1 187 ? 19.702 12.890 -25.415 1.00 58.84 187 ALA A C 1
ATOM 1405 O O . ALA A 1 187 ? 20.664 12.665 -24.686 1.00 58.84 187 ALA A O 1
ATOM 1406 N N . GLU A 1 188 ? 18.610 13.515 -24.959 1.00 57.34 188 GLU A N 1
ATOM 1407 C CA . GLU A 1 188 ? 18.404 13.966 -23.572 1.00 57.34 188 GLU A CA 1
ATOM 1408 C C . GLU A 1 188 ? 18.298 12.822 -22.543 1.00 57.34 188 GLU A C 1
ATOM 1410 O O . GLU A 1 188 ? 18.651 12.990 -21.378 1.00 57.34 188 GLU A O 1
ATOM 1415 N N . HIS A 1 189 ? 17.865 11.633 -22.960 1.00 59.19 189 HIS A N 1
ATOM 1416 C CA . HIS A 1 189 ? 17.717 10.457 -22.102 1.00 59.19 189 HIS A CA 1
ATOM 1417 C C . HIS A 1 189 ? 18.980 9.593 -22.023 1.00 59.19 189 HIS A C 1
ATOM 1419 O O . HIS A 1 189 ? 19.025 8.649 -21.232 1.00 59.19 189 HIS A O 1
ATOM 1425 N N . ALA A 1 190 ? 20.032 9.918 -22.783 1.00 60.97 190 ALA A N 1
ATOM 1426 C CA . ALA A 1 190 ? 21.317 9.225 -22.697 1.00 60.97 190 ALA A CA 1
ATOM 1427 C C . ALA A 1 190 ? 21.906 9.262 -21.270 1.00 60.97 190 ALA A C 1
ATOM 1429 O O . ALA A 1 190 ? 22.590 8.328 -20.864 1.00 60.97 190 ALA A O 1
ATOM 1430 N N . MET A 1 191 ? 21.576 10.292 -20.480 1.00 62.41 191 MET A N 1
ATOM 1431 C CA . MET A 1 191 ? 21.987 10.435 -19.076 1.00 62.41 191 MET A CA 1
ATOM 1432 C C . MET A 1 191 ? 21.320 9.422 -18.117 1.00 62.41 191 MET A C 1
ATOM 1434 O O . MET A 1 191 ? 21.851 9.148 -17.039 1.00 62.41 191 MET A O 1
ATOM 1438 N N . TYR A 1 192 ? 20.172 8.853 -18.495 1.00 64.12 192 TYR A N 1
ATOM 1439 C CA . TYR A 1 192 ? 19.408 7.879 -17.697 1.00 64.12 192 TYR A CA 1
ATOM 1440 C C . TYR A 1 192 ? 19.587 6.436 -18.193 1.00 64.12 192 TYR A C 1
ATOM 1442 O O . TYR A 1 192 ? 19.004 5.500 -17.642 1.00 64.12 192 TYR A O 1
ATOM 1450 N N . ASN A 1 193 ? 20.396 6.244 -19.239 1.00 65.94 193 ASN A N 1
ATOM 1451 C CA . ASN A 1 193 ? 20.512 4.971 -19.926 1.00 65.94 193 ASN A CA 1
ATOM 1452 C C . ASN A 1 193 ? 21.733 4.177 -19.439 1.00 65.94 193 ASN A C 1
ATOM 1454 O O . ASN A 1 193 ? 22.841 4.702 -19.336 1.00 65.94 193 ASN A O 1
ATOM 1458 N N . GLY A 1 194 ? 21.520 2.893 -19.153 1.00 68.12 194 GLY A N 1
ATOM 1459 C CA . GLY A 1 194 ? 22.558 1.972 -18.702 1.00 68.12 194 GLY A CA 1
ATOM 1460 C C . GLY A 1 194 ? 22.240 1.278 -17.377 1.00 68.12 194 GLY A C 1
ATOM 1461 O O . GLY A 1 194 ? 21.784 1.876 -16.401 1.00 68.12 194 GLY A O 1
ATOM 1462 N N . ALA A 1 195 ? 22.537 -0.018 -17.335 1.00 74.88 195 ALA A N 1
ATOM 1463 C CA . ALA A 1 195 ? 22.518 -0.817 -16.119 1.00 74.88 195 ALA A CA 1
ATOM 1464 C C . ALA A 1 195 ? 23.955 -1.186 -15.751 1.00 74.88 195 ALA A C 1
ATOM 1466 O O . ALA A 1 195 ? 24.642 -1.896 -16.495 1.00 74.88 195 ALA A O 1
ATOM 1467 N N . LEU A 1 196 ? 24.429 -0.706 -14.600 1.00 75.25 196 LEU A N 1
ATOM 1468 C CA . LEU A 1 196 ? 25.737 -1.119 -14.113 1.00 75.25 196 LEU A CA 1
ATOM 1469 C C . LEU A 1 196 ? 25.648 -2.585 -13.683 1.00 75.25 196 LEU A C 1
ATOM 1471 O O . LEU A 1 196 ? 24.874 -2.940 -12.797 1.00 75.25 196 LEU A O 1
ATOM 1475 N N . ARG A 1 197 ? 26.450 -3.449 -14.306 1.00 75.69 197 ARG A N 1
ATOM 1476 C CA . ARG A 1 197 ? 26.472 -4.869 -13.946 1.00 75.69 197 ARG A CA 1
ATOM 1477 C C . ARG A 1 197 ? 27.008 -5.031 -12.524 1.00 75.69 197 ARG A C 1
ATOM 1479 O O . ARG A 1 197 ? 28.114 -4.567 -12.232 1.00 75.69 197 ARG A O 1
ATOM 1486 N N . GLU A 1 198 ? 26.247 -5.708 -11.671 1.00 83.38 198 GLU A N 1
ATOM 1487 C CA . GLU A 1 198 ? 26.639 -5.966 -10.285 1.00 83.38 198 GLU A CA 1
ATOM 1488 C C . GLU A 1 198 ? 27.978 -6.731 -10.223 1.00 83.38 198 GLU A C 1
ATOM 1490 O O . GLU A 1 198 ? 28.209 -7.623 -11.051 1.00 83.38 198 GLU A O 1
ATOM 1495 N N . PRO A 1 199 ? 28.876 -6.427 -9.262 1.00 87.06 199 PRO A N 1
ATOM 1496 C CA . PRO A 1 199 ? 30.184 -7.076 -9.166 1.00 87.06 199 PRO A CA 1
ATOM 1497 C C . PRO A 1 199 ? 30.098 -8.603 -9.109 1.00 87.06 199 PRO A C 1
ATOM 1499 O O . PRO A 1 199 ? 30.814 -9.279 -9.843 1.00 87.06 199 PRO A O 1
ATOM 1502 N N . MET A 1 200 ? 29.169 -9.155 -8.322 1.00 91.00 200 MET A N 1
ATOM 1503 C CA . MET A 1 200 ? 28.980 -10.606 -8.230 1.00 91.00 200 MET A CA 1
ATOM 1504 C C . MET A 1 200 ? 28.565 -11.220 -9.569 1.00 91.00 200 MET A C 1
ATOM 1506 O O . MET A 1 200 ? 29.102 -12.249 -9.963 1.00 91.00 200 MET A O 1
ATOM 1510 N N . VAL A 1 201 ? 27.685 -10.555 -10.322 1.00 88.31 201 VAL A N 1
ATOM 1511 C CA . VAL A 1 201 ? 27.272 -11.003 -11.660 1.00 88.31 201 VAL A CA 1
ATOM 1512 C C . VAL A 1 201 ? 28.450 -10.983 -12.641 1.00 88.31 201 VAL A C 1
ATOM 1514 O O . VAL A 1 201 ? 28.545 -11.860 -13.497 1.00 88.31 201 VAL A O 1
ATOM 1517 N N . LYS A 1 202 ? 29.384 -10.027 -12.521 1.00 90.75 202 LYS A N 1
ATOM 1518 C CA . LYS A 1 202 ? 30.626 -10.029 -13.317 1.00 90.75 202 LYS A CA 1
ATOM 1519 C C . LYS A 1 202 ? 31.499 -11.243 -12.992 1.00 90.75 202 LYS A C 1
ATOM 1521 O O . LYS A 1 202 ? 31.953 -11.903 -13.921 1.00 90.75 202 LYS A O 1
ATOM 1526 N N . VAL A 1 203 ? 31.688 -11.560 -11.708 1.00 93.44 203 VAL A N 1
ATOM 1527 C CA . VAL A 1 203 ? 32.470 -12.737 -11.290 1.00 93.44 203 VAL A CA 1
ATOM 1528 C C . VAL A 1 203 ? 31.790 -14.029 -11.746 1.00 93.44 203 VAL A C 1
ATOM 1530 O O . VAL A 1 203 ? 32.457 -14.885 -12.309 1.00 93.44 203 VAL A O 1
ATOM 1533 N N . ILE A 1 204 ? 30.467 -14.157 -11.597 1.00 93.06 204 ILE A N 1
ATOM 1534 C CA . ILE A 1 204 ? 29.711 -15.328 -12.076 1.00 93.06 204 ILE A CA 1
ATOM 1535 C C . ILE A 1 204 ? 29.866 -15.499 -13.589 1.00 93.06 204 ILE A C 1
ATOM 1537 O O . ILE A 1 204 ? 30.096 -16.611 -14.055 1.00 93.06 204 ILE A O 1
ATOM 1541 N N . HIS A 1 205 ? 29.774 -14.421 -14.372 1.00 92.69 205 HIS A N 1
ATOM 1542 C CA . HIS A 1 205 ? 30.010 -14.504 -15.813 1.00 92.69 205 HIS A CA 1
ATOM 1543 C C . HIS A 1 205 ? 31.448 -14.884 -16.154 1.00 92.69 205 HIS A C 1
ATOM 1545 O O . HIS A 1 205 ? 31.638 -15.667 -17.076 1.00 92.69 205 HIS A O 1
ATOM 1551 N N . MET A 1 206 ? 32.437 -14.378 -15.414 1.00 94.44 206 MET A N 1
ATOM 1552 C CA . MET A 1 206 ? 33.836 -14.777 -15.583 1.00 94.44 206 MET A CA 1
ATOM 1553 C C . MET A 1 206 ? 34.026 -16.266 -15.275 1.00 94.44 206 MET A C 1
ATOM 1555 O O . MET A 1 206 ? 34.571 -16.992 -16.095 1.00 94.44 206 MET A O 1
ATOM 1559 N N . MET A 1 207 ? 33.505 -16.744 -14.141 1.00 94.75 207 MET A N 1
ATOM 1560 C CA . MET A 1 207 ? 33.538 -18.158 -13.758 1.00 94.75 207 MET A CA 1
ATOM 1561 C C . MET A 1 207 ? 32.870 -19.041 -14.818 1.00 94.75 207 MET A C 1
ATOM 1563 O O . MET A 1 207 ? 33.437 -20.052 -15.216 1.00 94.75 207 MET A O 1
ATOM 1567 N N . ARG A 1 208 ? 31.706 -18.629 -15.341 1.00 92.62 208 ARG A N 1
ATOM 1568 C CA . ARG A 1 208 ? 31.028 -19.326 -16.446 1.00 92.62 208 ARG A CA 1
ATOM 1569 C C . ARG A 1 208 ? 31.848 -19.317 -17.736 1.00 92.62 208 ARG A C 1
ATOM 1571 O O . ARG A 1 208 ? 31.928 -20.346 -18.391 1.00 92.62 208 ARG A O 1
ATOM 1578 N N . ALA A 1 209 ? 32.451 -18.185 -18.096 1.00 95.56 209 ALA A N 1
ATOM 1579 C CA . ALA A 1 209 ? 33.291 -18.063 -19.289 1.00 95.56 209 ALA A CA 1
ATOM 1580 C C . ALA A 1 209 ? 34.571 -18.910 -19.197 1.00 95.56 209 ALA A C 1
ATOM 1582 O O . ALA A 1 209 ? 35.091 -19.339 -20.219 1.00 95.56 209 ALA A O 1
ATOM 1583 N N . MET A 1 210 ? 35.055 -19.163 -17.979 1.00 95.12 210 MET A N 1
ATOM 1584 C CA . MET A 1 210 ? 36.180 -20.055 -17.691 1.00 95.12 210 MET A CA 1
ATOM 1585 C C . MET A 1 210 ? 35.761 -21.515 -17.458 1.00 95.12 210 MET A C 1
ATOM 1587 O O . MET A 1 210 ? 36.594 -22.313 -17.040 1.00 95.12 210 MET A O 1
ATOM 1591 N N . GLU A 1 211 ? 34.485 -21.855 -17.670 1.00 92.62 211 GLU A N 1
ATOM 1592 C CA . GLU A 1 211 ? 33.930 -23.194 -17.422 1.00 92.62 211 GLU A CA 1
ATOM 1593 C C . GLU A 1 211 ? 34.214 -23.724 -16.005 1.00 92.62 211 GLU A C 1
ATOM 1595 O O . GLU A 1 211 ? 34.407 -24.923 -15.794 1.00 92.62 211 GLU A O 1
ATOM 1600 N N . TYR A 1 212 ? 34.241 -22.827 -15.014 1.00 91.38 212 TYR A N 1
ATOM 1601 C CA . TYR A 1 212 ? 34.471 -23.192 -13.623 1.00 91.38 212 TYR A CA 1
ATOM 1602 C C . TYR A 1 212 ? 33.430 -24.219 -13.165 1.00 91.38 212 TYR A C 1
ATOM 1604 O O . TYR A 1 212 ? 32.222 -23.967 -13.207 1.00 91.38 212 TYR A O 1
ATOM 1612 N N . LYS A 1 213 ? 33.918 -25.372 -12.710 1.00 88.38 213 LYS A N 1
ATOM 1613 C CA . LYS A 1 213 ? 33.131 -26.424 -12.071 1.00 88.38 213 LYS A CA 1
ATOM 1614 C C . LYS A 1 213 ? 33.488 -26.451 -10.594 1.00 88.38 213 LYS A C 1
ATOM 1616 O O . LYS A 1 213 ? 34.668 -26.435 -10.247 1.00 88.38 213 LYS A O 1
ATOM 1621 N N . ASP A 1 214 ? 32.468 -26.485 -9.748 1.00 87.25 214 ASP A N 1
ATOM 1622 C CA . ASP A 1 214 ? 32.667 -26.740 -8.328 1.00 87.25 214 ASP A CA 1
ATOM 1623 C C . ASP A 1 214 ? 33.089 -28.204 -8.142 1.00 87.25 214 ASP A C 1
ATOM 1625 O O . ASP A 1 214 ? 32.553 -29.097 -8.796 1.00 87.25 214 ASP A O 1
ATOM 1629 N N . ALA A 1 215 ? 34.067 -28.446 -7.275 1.00 81.50 215 ALA A N 1
ATOM 1630 C CA . ALA A 1 215 ? 34.537 -29.791 -6.958 1.00 81.50 215 ALA A CA 1
ATOM 1631 C C . ALA A 1 215 ? 33.586 -30.535 -5.998 1.00 81.50 215 ALA A C 1
ATOM 1633 O O . ALA A 1 215 ? 33.777 -31.726 -5.760 1.00 81.50 215 ALA A O 1
ATOM 1634 N N . LEU A 1 216 ? 32.592 -29.837 -5.434 1.00 74.44 216 LEU A N 1
ATOM 1635 C CA . LEU A 1 216 ? 31.632 -30.360 -4.456 1.00 74.44 216 LEU A CA 1
ATOM 1636 C C . LEU A 1 216 ? 30.223 -30.628 -5.028 1.00 74.44 216 LEU A C 1
ATOM 1638 O O . LEU A 1 216 ? 29.320 -30.942 -4.251 1.00 74.44 216 LEU A O 1
ATOM 1642 N N . ALA A 1 217 ? 30.032 -30.507 -6.348 1.00 51.81 217 ALA A N 1
ATOM 1643 C CA . ALA A 1 217 ? 28.764 -30.761 -7.044 1.00 51.81 217 ALA A CA 1
ATOM 1644 C C . ALA A 1 217 ? 28.756 -32.100 -7.798 1.00 51.81 217 ALA A C 1
ATOM 1646 O O . ALA A 1 217 ? 29.795 -32.448 -8.404 1.00 51.81 217 ALA A O 1
#